Protein AF-A0A7K3MAS3-F1 (afdb_monomer_lite)

Sequence (246 aa):
MTEEGEHRSTLPPAPPPPPPPHVDETTPARRRWIWPVAAAVAAVAGVGAGYGIGVSTEPDYTGTDEYAAAQAAFDDRESALDERSEEIDKAVSELEEFRDEVEALRDRATELDERETSLDERSAELDDRADDLETEAGELEARASELDDRVAALDEREEDITATEVEIQDNTIPGSGLFLVGEDIAPGQYRGGGGDMCYWARLSGTGGELGDIIANDLPSGPTVVTIAASDVAFETKGCGEWTRLE

Structure (mmCIF, N/CA/C/O backbone):
data_AF-A0A7K3MAS3-F1
#
_entry.id   AF-A0A7K3MAS3-F1
#
loop_
_atom_site.group_PDB
_atom_site.id
_atom_site.type_symbol
_atom_site.label_atom_id
_atom_site.label_alt_id
_atom_site.label_comp_id
_atom_site.label_asym_id
_atom_site.label_entity_id
_atom_site.label_seq_id
_atom_site.pdbx_PDB_ins_code
_atom_site.Cartn_x
_atom_site.Cartn_y
_atom_site.Cartn_z
_atom_site.occupancy
_atom_site.B_iso_or_equiv
_atom_site.auth_seq_id
_atom_site.auth_comp_id
_atom_site.auth_asym_id
_atom_site.auth_atom_id
_atom_site.pdbx_PDB_model_num
ATOM 1 N N . MET A 1 1 ? -33.848 27.900 -19.376 1.00 39.31 1 MET A N 1
ATOM 2 C CA . MET A 1 1 ? -33.870 26.423 -19.347 1.00 39.31 1 MET A CA 1
ATOM 3 C C . MET A 1 1 ? -32.419 26.014 -19.226 1.00 39.31 1 MET A C 1
ATOM 5 O O . MET A 1 1 ? -31.671 26.402 -20.104 1.00 39.31 1 MET A O 1
ATOM 9 N N . THR A 1 2 ? -31.907 25.385 -18.184 1.00 44.72 2 THR A N 1
ATOM 10 C CA . THR A 1 2 ? -32.450 24.781 -16.960 1.00 44.72 2 THR A CA 1
ATOM 11 C C . THR A 1 2 ? -31.188 24.499 -16.140 1.00 44.72 2 THR A C 1
ATOM 13 O O . THR A 1 2 ? -30.234 23.964 -16.697 1.00 44.72 2 THR A O 1
ATOM 16 N N . GLU A 1 3 ? -31.152 24.933 -14.882 1.00 45.19 3 GLU A N 1
ATOM 17 C CA . GLU A 1 3 ? -30.112 24.564 -13.915 1.00 45.19 3 GLU A CA 1
ATOM 18 C C . GLU A 1 3 ? -30.269 23.073 -13.577 1.00 45.19 3 GLU A C 1
ATOM 20 O O . GLU A 1 3 ? -31.372 22.651 -13.223 1.00 45.19 3 GLU A O 1
ATOM 25 N N . GLU A 1 4 ? -29.205 22.275 -13.699 1.00 49.62 4 GLU A N 1
ATOM 26 C CA . GLU A 1 4 ? -29.159 20.931 -13.114 1.00 49.62 4 GLU A CA 1
ATOM 27 C C . GLU A 1 4 ? -28.605 21.035 -11.694 1.00 49.62 4 GLU A C 1
ATOM 29 O O . GLU A 1 4 ? -27.459 21.422 -11.470 1.00 49.62 4 GLU A O 1
ATOM 34 N N . GLY A 1 5 ? -29.490 20.759 -10.738 1.00 47.88 5 GLY A N 1
ATOM 35 C CA . GLY A 1 5 ? -29.221 20.783 -9.314 1.00 47.88 5 GLY A CA 1
ATOM 36 C C . GLY A 1 5 ? -28.497 19.526 -8.847 1.00 47.88 5 GLY A C 1
ATOM 37 O O . GLY A 1 5 ? -28.892 18.396 -9.131 1.00 47.88 5 GLY A O 1
ATOM 38 N N . GLU A 1 6 ? -27.457 19.765 -8.064 1.00 55.03 6 GLU A N 1
ATOM 39 C CA . GLU A 1 6 ? -26.697 18.801 -7.285 1.00 55.03 6 GLU A CA 1
ATOM 40 C C . GLU A 1 6 ? -27.607 18.164 -6.216 1.00 55.03 6 GLU A C 1
ATOM 42 O O . GLU A 1 6 ? -27.872 18.732 -5.154 1.00 55.03 6 GLU A O 1
ATOM 47 N N . HIS A 1 7 ? -28.145 16.978 -6.507 1.00 55.38 7 HIS A N 1
ATOM 48 C CA . HIS A 1 7 ? -28.953 16.207 -5.564 1.00 55.38 7 HIS A CA 1
ATOM 49 C C . HIS A 1 7 ? -28.054 15.500 -4.536 1.00 55.38 7 HIS A C 1
ATOM 51 O O . HIS A 1 7 ? -27.809 14.297 -4.602 1.00 55.38 7 HIS A O 1
ATOM 57 N N . ARG A 1 8 ? -27.596 16.250 -3.526 1.00 54.22 8 ARG A N 1
ATOM 58 C CA . ARG A 1 8 ? -27.213 15.671 -2.230 1.00 54.22 8 ARG A CA 1
ATOM 59 C C . ARG A 1 8 ? -28.467 15.064 -1.597 1.00 54.22 8 ARG A C 1
ATOM 61 O O . ARG A 1 8 ? -29.314 15.785 -1.075 1.00 54.22 8 ARG A O 1
ATOM 68 N N . SER A 1 9 ? -28.580 13.738 -1.629 1.00 52.78 9 SER A N 1
ATOM 69 C CA . SER A 1 9 ? -29.511 12.998 -0.773 1.00 52.78 9 SER A CA 1
ATOM 70 C C . SER A 1 9 ? -29.069 13.148 0.681 1.00 52.78 9 SER A C 1
ATOM 72 O O . SER A 1 9 ? -28.323 12.334 1.217 1.00 52.78 9 SER A O 1
ATOM 74 N N . THR A 1 10 ? -29.512 14.220 1.332 1.00 61.34 10 THR A N 1
ATOM 75 C CA . THR A 1 10 ? -29.515 14.307 2.789 1.00 61.34 10 THR A CA 1
ATOM 76 C C . THR A 1 10 ? -30.578 13.337 3.292 1.00 61.34 10 THR A C 1
ATOM 78 O O . THR A 1 10 ? -31.774 13.582 3.114 1.00 61.34 10 THR A O 1
ATOM 81 N N . LEU A 1 11 ? -30.152 12.217 3.878 1.00 57.50 11 LEU A N 1
ATOM 82 C CA . LEU A 1 11 ? -31.041 11.348 4.646 1.00 57.50 11 LEU A CA 1
ATOM 83 C C . LEU A 1 11 ? -31.806 12.202 5.674 1.00 57.50 11 LEU A C 1
ATOM 85 O O . LEU A 1 11 ? -31.188 13.044 6.333 1.00 57.50 11 LEU A O 1
ATOM 89 N N . PRO A 1 12 ? -33.134 12.032 5.808 1.00 66.69 12 PRO A N 1
ATOM 90 C CA . PRO A 1 12 ? -33.883 12.745 6.831 1.00 66.69 12 PRO A CA 1
ATOM 91 C C . PRO A 1 12 ? -33.337 12.364 8.215 1.00 66.69 12 PRO A C 1
ATOM 93 O O . PRO A 1 12 ? -32.994 11.196 8.429 1.00 66.69 12 PRO A O 1
ATOM 96 N N . PRO A 1 13 ? -33.242 13.321 9.156 1.00 66.88 13 PRO A N 1
ATOM 97 C CA . PRO A 1 13 ? -32.780 13.023 10.503 1.00 66.88 13 PRO A CA 1
ATOM 98 C C . PRO A 1 13 ? -33.682 11.960 11.132 1.00 66.88 13 PRO A C 1
ATOM 100 O O . PRO A 1 13 ? -34.903 11.978 10.946 1.00 66.88 13 PRO A O 1
ATOM 103 N N . ALA A 1 14 ? -33.061 11.029 11.857 1.00 64.62 14 ALA A N 1
ATOM 104 C CA . ALA A 1 14 ? -33.758 9.955 12.549 1.00 64.62 14 ALA A CA 1
ATOM 105 C C . ALA A 1 14 ? -34.899 10.524 13.417 1.00 64.62 14 ALA A C 1
ATOM 107 O O . ALA A 1 14 ? -34.715 11.569 14.054 1.00 64.62 14 ALA A O 1
ATOM 108 N N . PRO A 1 15 ? -36.079 9.876 13.443 1.00 70.50 15 PRO A N 1
ATOM 109 C CA . PRO A 1 15 ? -37.168 10.323 14.295 1.00 70.50 15 PRO A CA 1
ATOM 110 C C . PRO A 1 15 ? -36.700 10.320 15.756 1.00 70.50 15 PRO A C 1
ATOM 112 O O . PRO A 1 15 ? -35.951 9.421 16.152 1.00 70.50 15 PRO A O 1
ATOM 115 N N . PRO A 1 16 ? -37.116 11.315 16.561 1.00 70.88 16 PRO A N 1
ATOM 116 C CA . PRO A 1 16 ? -36.741 11.356 17.962 1.00 70.88 16 PRO A CA 1
ATOM 117 C C . PRO A 1 16 ? -37.201 10.066 18.652 1.00 70.88 16 PRO A C 1
ATOM 119 O O . PRO A 1 16 ? -38.247 9.516 18.283 1.00 70.88 16 PRO A O 1
ATOM 122 N N . PRO A 1 17 ? -36.429 9.573 19.636 1.00 72.19 17 PRO A N 1
ATOM 123 C CA . PRO A 1 17 ? -36.795 8.373 20.369 1.00 72.19 17 PRO A CA 1
ATOM 124 C C . PRO A 1 17 ? -38.201 8.534 20.962 1.00 72.19 17 PRO A C 1
ATOM 126 O O . PRO A 1 17 ? -38.594 9.656 21.311 1.00 72.19 17 PRO A O 1
ATOM 129 N N . PRO A 1 18 ? -38.979 7.439 21.058 1.00 70.38 18 PRO A N 1
ATOM 130 C CA . PRO A 1 18 ? -40.298 7.495 21.667 1.00 70.38 18 PRO A CA 1
ATOM 131 C C . PRO A 1 18 ? -40.176 8.117 23.064 1.00 70.38 18 PRO A C 1
ATOM 133 O O . PRO A 1 18 ? -39.197 7.836 23.765 1.00 70.38 18 PRO A O 1
ATOM 136 N N . PRO A 1 19 ? -41.131 8.977 23.471 1.00 68.56 19 PRO A N 1
ATOM 137 C CA . PRO A 1 19 ? -41.105 9.534 24.810 1.00 68.56 19 PRO A CA 1
ATOM 138 C C . PRO A 1 19 ? -41.045 8.378 25.814 1.00 68.56 19 PRO A C 1
ATOM 140 O O . PRO A 1 19 ? -41.679 7.340 25.578 1.00 68.56 19 PRO A O 1
ATOM 143 N N . PRO A 1 20 ? -40.273 8.526 26.905 1.00 68.44 20 PRO A N 1
ATOM 144 C CA . PRO A 1 20 ? -40.223 7.508 27.939 1.00 68.44 20 PRO A CA 1
ATOM 145 C C . PRO A 1 20 ? -41.657 7.181 28.373 1.00 68.44 20 PRO A C 1
ATOM 147 O O . PRO A 1 20 ? -42.509 8.081 28.359 1.00 68.44 20 PRO A O 1
ATOM 150 N N . PRO A 1 21 ? -41.954 5.915 28.721 1.00 65.81 21 PRO A N 1
ATOM 151 C CA . PRO A 1 21 ? -43.271 5.563 29.229 1.00 65.81 21 PRO A CA 1
ATOM 152 C C . PRO A 1 21 ? -43.635 6.555 30.331 1.00 65.81 21 PRO A C 1
ATOM 154 O O . PRO A 1 21 ? -42.785 6.884 31.160 1.00 65.81 21 PRO A O 1
ATOM 157 N N . HIS A 1 22 ? -44.870 7.066 30.302 1.00 57.25 22 HIS A N 1
ATOM 158 C CA . HIS A 1 22 ? -45.391 7.874 31.394 1.00 57.25 22 HIS A CA 1
ATOM 159 C C . HIS A 1 22 ? -45.325 7.016 32.653 1.00 57.25 22 HIS A C 1
ATOM 161 O O . HIS A 1 22 ? -46.193 6.184 32.912 1.00 57.25 22 HIS A O 1
ATOM 167 N N . VAL A 1 23 ? -44.249 7.197 33.411 1.00 51.78 23 VAL A N 1
ATOM 168 C CA . VAL A 1 23 ? -44.234 6.872 34.817 1.00 51.78 23 VAL A CA 1
ATOM 169 C C . VAL A 1 23 ? -45.214 7.880 35.381 1.00 51.78 23 VAL A C 1
ATOM 171 O O . VAL A 1 23 ? -44.904 9.068 35.480 1.00 51.78 23 VAL A O 1
ATOM 174 N N . ASP A 1 24 ? -46.443 7.438 35.636 1.00 43.09 24 ASP A N 1
ATOM 175 C CA . ASP A 1 24 ? -47.288 8.141 36.581 1.00 43.09 24 ASP A CA 1
ATOM 176 C C . ASP A 1 24 ? -46.488 8.148 37.882 1.00 43.09 24 ASP A C 1
ATOM 178 O O . ASP A 1 24 ? -46.497 7.193 38.660 1.00 43.09 24 ASP A O 1
ATOM 182 N N . GLU A 1 25 ? -45.734 9.225 38.099 1.00 44.66 25 GLU A N 1
ATOM 183 C CA . GLU A 1 25 ? -45.259 9.607 39.412 1.00 44.66 25 GLU A CA 1
ATOM 184 C C . GLU A 1 25 ? -46.502 9.984 40.220 1.00 44.66 25 GLU A C 1
ATOM 186 O O . GLU A 1 25 ? -46.749 11.142 40.564 1.00 44.66 25 GLU A O 1
ATOM 191 N N . THR A 1 26 ? -47.303 8.981 40.584 1.00 41.53 26 THR A N 1
ATOM 192 C CA . THR A 1 26 ? -48.038 9.050 41.831 1.00 41.53 26 THR A CA 1
ATOM 193 C C . THR A 1 26 ? -46.960 9.134 42.891 1.00 41.53 26 THR A C 1
ATOM 195 O O . THR A 1 26 ? -46.452 8.122 43.362 1.00 41.53 26 THR A O 1
ATOM 198 N N . THR A 1 27 ? -46.550 10.363 43.203 1.00 47.84 27 THR A N 1
ATOM 199 C CA . THR A 1 27 ? -45.751 10.672 44.377 1.00 47.84 27 THR A CA 1
ATOM 200 C C . THR A 1 27 ? -46.455 9.961 45.527 1.00 47.84 27 THR A C 1
ATOM 202 O O . THR A 1 27 ? -47.573 10.368 45.867 1.00 47.84 27 THR A O 1
ATOM 205 N N . PRO A 1 28 ? -45.894 8.890 46.124 1.00 43.28 28 PRO A N 1
ATOM 206 C CA . PRO A 1 28 ? -46.477 8.395 47.346 1.00 43.28 28 PRO A CA 1
ATOM 207 C C . PRO A 1 28 ? -46.275 9.542 48.324 1.00 43.28 28 PRO A C 1
ATOM 209 O O . PRO A 1 28 ? -45.142 9.924 48.634 1.00 43.28 28 PRO A O 1
ATOM 212 N N . ALA A 1 29 ? -47.377 10.182 48.718 1.00 49.00 29 ALA A N 1
ATOM 213 C CA . ALA A 1 29 ? -47.355 11.208 49.739 1.00 49.00 29 ALA A CA 1
ATOM 214 C C . ALA A 1 29 ? -46.506 10.649 50.879 1.00 49.00 29 ALA A C 1
ATOM 216 O O . ALA A 1 29 ? -46.846 9.596 51.422 1.00 49.00 29 ALA A O 1
ATOM 217 N N . ARG A 1 30 ? -45.367 11.295 51.171 1.00 50.25 30 ARG A N 1
ATOM 218 C CA . ARG A 1 30 ? -44.457 10.893 52.245 1.00 50.25 30 ARG A CA 1
ATOM 219 C C . ARG A 1 30 ? -45.250 10.940 53.546 1.00 50.25 30 ARG A C 1
ATOM 221 O O . ARG A 1 30 ? -45.283 11.960 54.232 1.00 50.25 30 ARG A O 1
ATOM 228 N N . ARG A 1 31 ? -45.931 9.845 53.883 1.00 46.38 31 ARG A N 1
ATOM 229 C CA . ARG A 1 31 ? -46.516 9.635 55.196 1.00 46.38 31 ARG A CA 1
ATOM 230 C C . ARG A 1 31 ? -45.327 9.438 56.105 1.00 46.38 31 ARG A C 1
ATOM 232 O O . ARG A 1 31 ? -44.719 8.378 56.155 1.00 46.38 31 ARG A O 1
ATOM 239 N N . ARG A 1 32 ? -44.950 10.537 56.749 1.00 48.22 32 ARG A N 1
ATOM 240 C CA . ARG A 1 32 ? -43.979 10.588 57.829 1.00 48.22 32 ARG A CA 1
ATOM 241 C C . ARG A 1 32 ? -44.450 9.601 58.889 1.00 48.22 32 ARG A C 1
ATOM 243 O O . ARG A 1 32 ? -45.349 9.902 59.669 1.00 48.22 32 ARG A O 1
ATOM 250 N N . TRP A 1 33 ? -43.897 8.395 58.829 1.00 41.81 33 TRP A N 1
ATOM 251 C CA . TRP A 1 33 ? -44.194 7.321 59.757 1.00 41.81 33 TRP A CA 1
ATOM 252 C C . TRP A 1 33 ? -43.442 7.632 61.046 1.00 41.81 33 TRP A C 1
ATOM 254 O O . TRP A 1 33 ? -42.284 7.278 61.246 1.00 41.81 33 TRP A O 1
ATOM 264 N N . ILE A 1 34 ? -44.081 8.460 61.865 1.00 40.66 34 ILE A N 1
ATOM 265 C CA . ILE A 1 34 ? -43.652 8.743 63.224 1.00 40.66 34 ILE A CA 1
ATOM 266 C C . ILE A 1 34 ? -44.019 7.496 64.025 1.00 40.66 34 ILE A C 1
ATOM 268 O O . ILE A 1 34 ? -45.202 7.213 64.202 1.00 40.66 34 ILE A O 1
ATOM 272 N N . TRP A 1 35 ? -43.019 6.752 64.493 1.00 38.72 35 TRP A N 1
ATOM 273 C CA . TRP A 1 35 ? -43.209 5.780 65.567 1.00 38.72 35 TRP A CA 1
ATOM 274 C C . TRP A 1 35 ? -43.825 6.496 66.779 1.00 38.72 35 TRP A C 1
ATOM 276 O O . TRP A 1 35 ? -43.208 7.444 67.277 1.00 38.72 35 TRP A O 1
ATOM 286 N N . PRO A 1 36 ? -44.991 6.087 67.308 1.00 45.28 36 PRO A N 1
ATOM 287 C CA . PRO A 1 36 ? -45.380 6.524 68.632 1.00 45.28 36 PRO A CA 1
ATOM 288 C C . PRO A 1 36 ? -44.623 5.654 69.639 1.00 45.28 36 PRO A C 1
ATOM 290 O O . PRO A 1 36 ? -44.963 4.496 69.869 1.00 45.28 36 PRO A O 1
ATOM 293 N N . VAL A 1 37 ? -43.592 6.221 70.266 1.00 43.75 37 VAL A N 1
ATOM 294 C CA . VAL A 1 37 ? -43.108 5.721 71.557 1.00 43.75 37 VAL A CA 1
ATOM 295 C C . VAL A 1 37 ? -44.206 6.035 72.572 1.00 43.75 37 VAL A C 1
ATOM 297 O O . VAL A 1 37 ? -44.267 7.130 73.130 1.00 43.75 37 VAL A O 1
ATOM 300 N N . ALA A 1 38 ? -45.138 5.102 72.753 1.00 36.91 38 ALA A N 1
ATOM 301 C CA . ALA A 1 38 ? -46.139 5.186 73.803 1.00 36.91 38 ALA A CA 1
ATOM 302 C C . ALA A 1 38 ? -45.477 4.813 75.134 1.00 36.91 38 ALA A C 1
ATOM 304 O O . ALA A 1 38 ? -45.333 3.642 75.481 1.00 36.91 38 ALA A O 1
ATOM 305 N N . ALA A 1 39 ? -45.055 5.836 75.874 1.00 44.62 39 ALA A N 1
ATOM 306 C CA . ALA A 1 39 ? -44.754 5.726 77.290 1.00 44.62 39 ALA A CA 1
ATOM 307 C C . ALA A 1 39 ? -46.049 5.383 78.048 1.00 44.62 39 ALA A C 1
ATOM 309 O O . ALA A 1 39 ? -46.909 6.242 78.236 1.00 44.62 39 ALA A O 1
ATOM 310 N N . ALA A 1 40 ? -46.194 4.131 78.483 1.00 36.72 40 ALA A N 1
ATOM 311 C CA . ALA A 1 40 ? -47.207 3.758 79.463 1.00 36.72 40 ALA A CA 1
ATOM 312 C C . ALA A 1 40 ? -46.663 4.058 80.866 1.00 36.72 40 ALA A C 1
ATOM 314 O O . ALA A 1 40 ? -45.854 3.321 81.428 1.00 36.72 40 ALA A O 1
ATOM 315 N N . VAL A 1 41 ? -47.088 5.206 81.392 1.00 35.84 41 VAL A N 1
ATOM 316 C CA . VAL A 1 41 ? -46.916 5.623 82.783 1.00 35.84 41 VAL A CA 1
ATOM 317 C C . VAL A 1 41 ? -47.788 4.751 83.690 1.00 35.84 41 VAL A C 1
ATOM 319 O O . VAL A 1 41 ? -48.979 4.590 83.450 1.00 35.84 41 VAL A O 1
ATOM 322 N N . ALA A 1 42 ? -47.141 4.225 84.729 1.00 41.34 42 ALA A N 1
ATOM 323 C CA . ALA A 1 42 ? -47.640 3.791 86.032 1.00 41.34 42 ALA A CA 1
ATOM 324 C C . ALA A 1 42 ? -49.165 3.723 86.263 1.00 41.34 42 ALA A C 1
ATOM 326 O O . ALA A 1 42 ? -49.837 4.745 86.389 1.00 41.34 42 ALA A O 1
ATOM 327 N N . ALA A 1 43 ? -49.643 2.514 86.568 1.00 35.88 43 ALA A N 1
ATOM 328 C CA . ALA A 1 43 ? -50.735 2.306 87.513 1.00 35.88 43 ALA A CA 1
ATOM 329 C C . ALA A 1 43 ? -50.164 1.667 88.790 1.00 35.88 43 ALA A C 1
ATOM 331 O O . ALA A 1 43 ? -50.162 0.453 88.966 1.00 35.88 43 ALA A O 1
ATOM 332 N N . VAL A 1 44 ? -49.646 2.512 89.686 1.00 44.75 44 VAL A N 1
ATOM 333 C CA . VAL A 1 44 ? -49.569 2.187 91.114 1.00 44.75 44 VAL A CA 1
ATOM 334 C C . VAL A 1 44 ? -50.878 2.663 91.727 1.00 44.75 44 VAL A C 1
ATOM 336 O O . VAL A 1 44 ? -51.091 3.860 91.894 1.00 44.75 44 VAL A O 1
ATOM 339 N N . ALA A 1 45 ? -51.744 1.718 92.073 1.00 36.50 45 ALA A N 1
ATOM 340 C CA . ALA A 1 45 ? -52.847 1.927 93.004 1.00 36.50 45 ALA A CA 1
ATOM 341 C C . ALA A 1 45 ? -52.931 0.736 93.971 1.00 36.50 45 ALA A C 1
ATOM 343 O O . ALA A 1 45 ? -53.966 0.102 94.127 1.00 36.50 45 ALA A O 1
ATOM 344 N N . GLY A 1 46 ? -51.814 0.430 94.636 1.00 41.22 46 GLY A N 1
ATOM 345 C CA . GLY A 1 46 ? -51.832 -0.314 95.893 1.00 41.22 46 GLY A CA 1
ATOM 346 C C . GLY A 1 46 ? -52.102 0.663 97.034 1.00 41.22 46 GLY A C 1
ATOM 347 O O . GLY A 1 46 ? -51.174 1.265 97.571 1.00 41.22 46 GLY A O 1
ATOM 348 N N . VAL A 1 47 ? -53.375 0.871 97.370 1.00 43.41 47 VAL A N 1
ATOM 349 C CA . VAL A 1 47 ? -53.801 1.657 98.536 1.00 43.41 47 VAL A CA 1
ATOM 350 C C . VAL A 1 47 ? -53.424 0.892 99.808 1.00 43.41 47 VAL A C 1
ATOM 352 O O . VAL A 1 47 ? -54.140 0.003 100.254 1.00 43.41 47 VAL A O 1
ATOM 355 N N . GLY A 1 48 ? -52.289 1.246 100.407 1.00 40.16 48 GLY A N 1
ATOM 356 C CA . GLY A 1 48 ? -51.928 0.862 101.770 1.00 40.16 48 GLY A CA 1
ATOM 357 C C . GLY A 1 48 ? -52.510 1.849 102.782 1.00 40.16 48 GLY A C 1
ATOM 358 O O . GLY A 1 48 ? -51.812 2.757 103.225 1.00 40.16 48 GLY A O 1
ATOM 359 N N . ALA A 1 49 ? -53.782 1.686 103.150 1.00 43.06 49 ALA A N 1
ATOM 360 C CA . ALA A 1 49 ? -54.376 2.350 104.311 1.00 43.06 49 ALA A CA 1
ATOM 361 C C . ALA A 1 49 ? -54.404 1.365 105.490 1.00 43.06 49 ALA A C 1
ATOM 363 O O . ALA A 1 49 ? -55.250 0.478 105.561 1.00 43.06 49 ALA A O 1
ATOM 364 N N . GLY A 1 50 ? -53.447 1.509 106.408 1.00 40.53 50 GLY A N 1
ATOM 365 C CA . GLY A 1 50 ? -53.401 0.752 107.654 1.00 40.53 50 GLY A CA 1
ATOM 366 C C . GLY A 1 50 ? -54.364 1.309 108.705 1.00 40.53 50 GLY A C 1
ATOM 367 O O . GLY A 1 50 ? -54.175 2.426 109.182 1.00 40.53 50 GLY A O 1
ATOM 368 N N . TYR A 1 51 ? -55.347 0.500 109.107 1.00 40.56 51 TYR A N 1
ATOM 369 C CA . TYR A 1 51 ? -55.913 0.477 110.459 1.00 40.56 51 TYR A CA 1
ATOM 370 C C . TYR A 1 51 ? -56.655 -0.852 110.676 1.00 40.56 51 TYR A C 1
ATOM 372 O O . TYR A 1 51 ? -57.596 -1.152 109.948 1.00 40.56 51 TYR A O 1
ATOM 380 N N . GLY A 1 52 ? -56.263 -1.625 111.694 1.00 34.72 52 GLY A N 1
ATOM 381 C CA . GLY A 1 52 ? -57.058 -2.744 112.214 1.00 34.72 52 GLY A CA 1
ATOM 382 C C . GLY A 1 52 ? -56.303 -4.067 112.337 1.00 34.72 52 GLY A C 1
ATOM 383 O O . GLY A 1 52 ? -55.917 -4.676 111.349 1.00 34.72 52 GLY A O 1
ATOM 384 N N . ILE A 1 53 ? -56.136 -4.535 113.574 1.00 48.75 53 ILE A N 1
ATOM 385 C CA . ILE A 1 53 ? -55.761 -5.917 113.891 1.00 48.75 53 ILE A CA 1
ATOM 386 C C . ILE A 1 53 ? -56.895 -6.823 113.393 1.00 48.75 53 ILE A C 1
ATOM 388 O O . ILE A 1 53 ? -57.986 -6.817 113.956 1.00 48.75 53 ILE A O 1
ATOM 392 N N . GLY A 1 54 ? -56.645 -7.583 112.335 1.00 38.22 54 GLY A N 1
ATOM 393 C CA . GLY A 1 54 ? -57.574 -8.554 111.770 1.00 38.22 54 GLY A CA 1
ATOM 394 C C . GLY A 1 54 ? -56.848 -9.293 110.661 1.00 38.22 54 GLY A C 1
ATOM 395 O O . GLY A 1 54 ? -56.181 -8.657 109.859 1.00 38.22 54 GLY A O 1
ATOM 396 N N . VAL A 1 55 ? -56.883 -10.622 110.691 1.00 47.66 55 VAL A N 1
ATOM 397 C CA . VAL A 1 55 ? -56.151 -11.524 109.790 1.00 47.66 55 VAL A CA 1
ATOM 398 C C . VAL A 1 55 ? -56.235 -11.025 108.341 1.00 47.66 55 VAL A C 1
ATOM 400 O O . VAL A 1 55 ? -57.286 -11.133 107.718 1.00 47.66 55 VAL A O 1
ATOM 403 N N . SER A 1 56 ? -55.146 -10.456 107.816 1.00 40.34 56 SER A N 1
ATOM 404 C CA . SER A 1 56 ? -55.063 -10.018 106.423 1.00 40.34 56 SER A CA 1
ATOM 405 C C . SER A 1 56 ? -54.895 -11.242 105.532 1.00 40.34 56 SER A C 1
ATOM 407 O O . SER A 1 56 ? -53.796 -11.577 105.107 1.00 40.34 56 SER A O 1
ATOM 409 N N . THR A 1 57 ? -55.990 -11.947 105.282 1.00 51.03 57 THR A N 1
ATOM 410 C CA . THR A 1 57 ? -56.133 -12.691 104.036 1.00 51.03 57 THR A CA 1
ATOM 411 C C . THR A 1 57 ? -56.089 -11.656 102.920 1.00 51.03 57 THR A C 1
ATOM 413 O O . THR A 1 57 ? -57.007 -10.840 102.817 1.00 51.03 57 THR A O 1
ATOM 416 N N . GLU A 1 58 ? -55.007 -11.623 102.142 1.00 57.78 58 GLU A N 1
ATOM 417 C CA . GLU A 1 58 ? -55.012 -10.932 100.852 1.00 57.78 58 GLU A CA 1
ATOM 418 C C . GLU A 1 58 ? -56.284 -11.360 100.103 1.00 57.78 58 GLU A C 1
ATOM 420 O O . GLU A 1 58 ? -56.552 -12.564 100.031 1.00 57.78 58 GLU A O 1
ATOM 425 N N . PRO A 1 59 ? -57.133 -10.422 99.637 1.00 58.88 59 PRO A N 1
ATOM 426 C CA . PRO A 1 59 ? -58.277 -10.795 98.825 1.00 58.88 59 PRO A CA 1
ATOM 427 C C . PRO A 1 59 ? -57.749 -11.558 97.618 1.00 58.88 59 PRO A C 1
ATOM 429 O O . PRO A 1 59 ? -56.842 -11.089 96.933 1.00 58.88 59 PRO A O 1
ATOM 432 N N . ASP A 1 60 ? -58.282 -12.750 97.385 1.00 63.84 60 ASP A N 1
ATOM 433 C CA . ASP A 1 60 ? -57.936 -13.522 96.206 1.00 63.84 60 ASP A CA 1
ATOM 434 C C . ASP A 1 60 ? -58.587 -12.861 94.984 1.00 63.84 60 ASP A C 1
ATOM 436 O O . ASP A 1 60 ? -59.737 -13.125 94.631 1.00 63.84 60 ASP A O 1
ATOM 440 N N . TYR A 1 61 ? -57.862 -11.922 94.378 1.00 64.19 61 TYR A N 1
ATOM 441 C CA . TYR A 1 61 ? -58.314 -11.188 93.199 1.00 64.19 61 TYR A CA 1
ATOM 442 C C . TYR A 1 61 ? -58.408 -12.082 91.956 1.00 64.19 61 TYR A C 1
ATOM 444 O O . TYR A 1 61 ? -59.069 -11.694 90.991 1.00 64.19 61 TYR A O 1
ATOM 452 N N . THR A 1 62 ? -57.815 -13.283 91.988 1.00 73.62 62 THR A N 1
ATOM 453 C CA . THR A 1 62 ? -57.808 -14.219 90.854 1.00 73.62 62 THR A CA 1
ATOM 454 C C . THR A 1 62 ? -59.180 -14.841 90.576 1.00 73.62 62 THR A C 1
ATOM 456 O O . THR A 1 62 ? -59.423 -15.335 89.479 1.00 73.62 62 THR A O 1
ATOM 459 N N . GLY A 1 63 ? -60.110 -14.759 91.535 1.00 74.62 63 GLY A N 1
ATOM 460 C CA . GLY A 1 63 ? -61.482 -15.257 91.403 1.00 74.62 63 GLY A CA 1
ATOM 461 C C . GLY A 1 63 ? -62.506 -14.243 90.878 1.00 74.62 63 GLY A C 1
ATOM 462 O O . GLY A 1 63 ? -63.700 -14.536 90.905 1.00 74.62 63 GLY A O 1
ATOM 463 N N . THR A 1 64 ? -62.084 -13.043 90.465 1.00 83.31 64 THR A N 1
ATOM 464 C CA . THR A 1 64 ? -62.998 -11.994 89.974 1.00 83.31 64 THR A CA 1
ATOM 465 C C . THR A 1 64 ? -63.217 -12.080 88.459 1.00 83.31 64 THR A C 1
ATOM 467 O O . THR A 1 64 ? -62.291 -12.393 87.712 1.00 83.31 64 THR A O 1
ATOM 470 N N . ASP A 1 65 ? -64.421 -11.726 87.987 1.00 84.50 65 ASP A N 1
ATOM 471 C CA . ASP A 1 65 ? -64.724 -11.621 86.545 1.00 84.50 65 ASP A CA 1
ATOM 472 C C . ASP A 1 65 ? -63.788 -10.624 85.831 1.00 84.50 65 ASP A C 1
ATOM 474 O O . ASP A 1 65 ? -63.452 -10.793 84.660 1.00 84.50 65 ASP A O 1
ATOM 478 N N . GLU A 1 66 ? -63.328 -9.597 86.553 1.00 84.44 66 GLU A N 1
ATOM 479 C CA . GLU A 1 66 ? -62.380 -8.591 86.066 1.00 84.44 66 GLU A CA 1
ATOM 480 C C . GLU A 1 66 ? -60.979 -9.181 85.826 1.00 84.44 66 GLU A C 1
ATOM 482 O O . GLU A 1 66 ? -60.368 -8.903 84.794 1.00 84.44 66 GLU A O 1
ATOM 487 N N . TYR A 1 67 ? -60.492 -10.052 86.719 1.00 83.25 67 TYR A N 1
ATOM 488 C CA . TYR A 1 67 ? -59.225 -10.769 86.532 1.00 83.25 67 TYR A CA 1
ATOM 489 C C . TYR A 1 67 ? -59.298 -11.767 85.371 1.00 83.25 67 TYR A C 1
ATOM 491 O O . TYR A 1 67 ? -58.387 -11.813 84.546 1.00 83.25 67 TYR A O 1
ATOM 499 N N . ALA A 1 68 ? -60.403 -12.510 85.249 1.00 86.38 68 ALA A N 1
ATOM 500 C CA . ALA A 1 68 ? -60.613 -13.433 84.134 1.00 86.38 68 ALA A CA 1
ATOM 501 C C . ALA A 1 68 ? -60.649 -12.705 82.776 1.00 86.38 68 ALA A C 1
ATOM 503 O O . ALA A 1 68 ? -60.047 -13.166 81.807 1.00 86.38 68 ALA A O 1
ATOM 504 N N . ALA A 1 69 ? -61.299 -11.537 82.706 1.00 87.69 69 ALA A N 1
ATOM 505 C CA . ALA A 1 69 ? -61.306 -10.699 81.507 1.00 87.69 69 ALA A CA 1
ATOM 506 C C . ALA A 1 69 ? -59.915 -10.127 81.180 1.00 87.69 69 ALA A C 1
ATOM 508 O O . ALA A 1 69 ? -59.530 -10.072 80.012 1.00 87.69 69 ALA A O 1
ATOM 509 N N . ALA A 1 70 ? -59.145 -9.729 82.198 1.00 87.12 70 ALA A N 1
ATOM 510 C CA . ALA A 1 70 ? -57.773 -9.262 82.019 1.00 87.12 70 ALA A CA 1
ATOM 511 C C . ALA A 1 70 ? -56.840 -10.377 81.516 1.00 87.12 70 ALA A C 1
ATOM 513 O O . ALA A 1 70 ? -55.987 -10.112 80.671 1.00 87.12 70 ALA A O 1
ATOM 514 N N . GLN A 1 71 ? -57.022 -11.612 81.989 1.00 88.56 71 GLN A N 1
ATOM 515 C CA . GLN A 1 71 ? -56.255 -12.768 81.528 1.00 88.56 71 GLN A CA 1
ATOM 516 C C . GLN A 1 71 ? -56.605 -13.135 80.082 1.00 88.56 71 GLN A C 1
ATOM 518 O O . GLN A 1 71 ? -55.708 -13.254 79.259 1.00 88.56 71 GLN A O 1
ATOM 523 N N . ALA A 1 72 ? -57.892 -13.160 79.727 1.00 90.94 72 ALA A N 1
ATOM 524 C CA . ALA A 1 72 ? -58.312 -13.380 78.343 1.00 90.94 72 ALA A CA 1
ATOM 525 C C . ALA A 1 72 ? -57.764 -12.309 77.376 1.00 90.94 72 ALA A C 1
ATOM 527 O O . ALA A 1 72 ? -57.352 -12.626 76.265 1.00 90.94 72 ALA A O 1
ATOM 528 N N . ALA A 1 73 ? -57.720 -11.040 77.797 1.00 91.88 73 ALA A N 1
ATOM 529 C CA . ALA A 1 73 ? -57.123 -9.964 77.003 1.00 91.88 73 ALA A CA 1
ATOM 530 C C . ALA A 1 73 ? -55.591 -10.075 76.893 1.00 91.88 73 ALA A C 1
ATOM 532 O O . ALA A 1 73 ? -55.007 -9.596 75.919 1.00 91.88 73 ALA A O 1
ATOM 533 N N . PHE A 1 74 ? -54.932 -10.665 77.893 1.00 93.44 74 PHE A N 1
ATOM 534 C CA . PHE A 1 74 ? -53.506 -10.972 77.836 1.00 93.44 74 PHE A CA 1
ATOM 535 C C . PHE A 1 74 ? -53.233 -12.104 76.839 1.00 93.44 74 PHE A C 1
ATOM 537 O O . PHE A 1 74 ? -52.388 -11.926 75.968 1.00 93.44 74 PHE A O 1
ATOM 544 N N . ASP A 1 75 ? -54.006 -13.189 76.898 1.00 93.50 75 ASP A N 1
ATOM 545 C CA . ASP A 1 75 ? -53.881 -14.342 75.997 1.00 93.50 75 ASP A CA 1
ATOM 546 C C . ASP A 1 75 ? -54.154 -13.956 74.525 1.00 93.50 75 ASP A C 1
ATOM 548 O O . ASP A 1 75 ? -53.449 -14.384 73.609 1.00 93.50 75 ASP A O 1
ATOM 552 N N . ASP A 1 76 ? -55.140 -13.085 74.282 1.00 95.44 76 ASP A N 1
ATOM 553 C CA . ASP A 1 76 ? -55.435 -12.532 72.948 1.00 95.44 76 ASP A CA 1
ATOM 554 C C . ASP A 1 76 ? -54.267 -11.678 72.423 1.00 95.44 76 ASP A C 1
ATOM 556 O O . ASP A 1 76 ? -53.875 -11.748 71.256 1.00 95.44 76 ASP A O 1
ATOM 560 N N . ARG A 1 77 ? -53.640 -10.903 73.316 1.00 96.06 77 ARG A N 1
ATOM 561 C CA . ARG A 1 77 ? -52.472 -10.085 72.983 1.00 96.06 77 ARG A CA 1
ATOM 562 C C . ARG A 1 77 ? -51.219 -10.923 72.737 1.00 96.06 77 ARG A C 1
ATOM 564 O O . ARG A 1 77 ? -50.405 -10.517 71.911 1.00 96.06 77 ARG A O 1
ATOM 571 N N . GLU A 1 78 ? -51.052 -12.034 73.447 1.00 96.12 78 GLU A N 1
ATOM 572 C CA . GLU A 1 78 ? -49.984 -13.012 73.214 1.00 96.12 78 GLU A CA 1
ATOM 573 C C . GLU A 1 78 ? -50.165 -13.677 71.845 1.00 96.12 78 GLU A C 1
ATOM 575 O O . GLU A 1 78 ? -49.252 -13.638 71.027 1.00 96.12 78 GLU A O 1
ATOM 580 N N . SER A 1 79 ? -51.386 -14.107 71.519 1.00 95.31 79 SER A N 1
ATOM 581 C CA . SER A 1 79 ? -51.718 -14.674 70.203 1.00 95.31 79 SER A CA 1
ATOM 582 C C . SER A 1 79 ? -51.429 -13.694 69.053 1.00 95.31 79 SER A C 1
ATOM 584 O O . SER A 1 79 ? -50.834 -14.061 68.042 1.00 95.31 79 SER A O 1
ATOM 586 N N . ALA A 1 80 ? -51.784 -12.415 69.219 1.00 95.44 80 ALA A N 1
ATOM 587 C CA . ALA A 1 80 ? -51.481 -11.374 68.233 1.00 95.44 80 ALA A CA 1
ATOM 588 C C . ALA A 1 80 ? -49.980 -11.023 68.156 1.00 95.44 80 ALA A C 1
ATOM 590 O O . ALA A 1 80 ? -49.503 -10.509 67.142 1.00 95.44 80 ALA A O 1
ATOM 591 N N . LEU A 1 81 ? -49.224 -11.223 69.241 1.00 96.69 81 LEU A N 1
ATOM 592 C CA . LEU A 1 81 ? -47.769 -11.068 69.237 1.00 96.69 81 LEU A CA 1
ATOM 593 C C . LEU A 1 81 ? -47.102 -12.198 68.455 1.00 96.69 81 LEU A C 1
ATOM 595 O O . LEU A 1 81 ? -46.199 -11.898 67.675 1.00 96.69 81 LEU A O 1
ATOM 599 N N . ASP A 1 82 ? -47.582 -13.428 68.621 1.00 96.62 82 ASP A N 1
ATOM 600 C CA . ASP A 1 82 ? -47.098 -14.603 67.897 1.00 96.62 82 ASP A CA 1
ATOM 601 C C . ASP A 1 82 ? -47.361 -14.476 66.393 1.00 96.62 82 ASP A C 1
ATOM 603 O O . ASP A 1 82 ? -46.429 -14.599 65.602 1.00 96.62 82 ASP A O 1
ATOM 607 N N . GLU A 1 83 ? -48.577 -14.093 65.988 1.00 96.69 83 GLU A N 1
ATOM 608 C CA . GLU A 1 83 ? -48.915 -13.878 64.570 1.00 96.69 83 GLU A CA 1
ATOM 609 C C . GLU A 1 83 ? -48.022 -12.802 63.925 1.00 96.69 83 GLU A C 1
ATOM 611 O O . GLU A 1 83 ? -47.489 -12.982 62.830 1.00 96.69 83 GLU A O 1
ATOM 616 N N . ARG A 1 84 ? -47.761 -11.696 64.636 1.00 97.56 84 ARG A N 1
ATOM 617 C CA . ARG A 1 84 ? -46.809 -10.680 64.154 1.00 97.56 84 ARG A CA 1
ATOM 618 C C . ARG A 1 84 ? -45.366 -11.174 64.136 1.00 97.56 84 ARG A C 1
ATOM 620 O O . ARG A 1 84 ? -44.589 -10.670 63.330 1.00 97.56 84 ARG A O 1
ATOM 627 N N . SER A 1 85 ? -44.978 -12.085 65.029 1.00 97.00 85 SER A N 1
ATOM 628 C CA . SER A 1 85 ? -43.645 -12.694 64.997 1.00 97.00 85 SER A CA 1
ATOM 629 C C . SER A 1 85 ? -43.480 -13.532 63.731 1.00 97.00 85 SER A C 1
ATOM 631 O O . SER A 1 85 ? -42.475 -13.387 63.044 1.00 97.00 85 SER A O 1
ATOM 633 N N . GLU A 1 86 ? -44.497 -14.316 63.365 1.00 97.38 86 GLU A N 1
ATOM 634 C CA . GLU A 1 86 ? -44.504 -15.102 62.126 1.00 97.38 86 GLU A CA 1
ATOM 635 C C . GLU A 1 86 ? -44.453 -14.210 60.873 1.00 97.38 86 GLU A C 1
ATOM 637 O O . GLU A 1 86 ? -43.707 -14.494 59.931 1.00 97.38 86 GLU A O 1
ATOM 642 N N . GLU A 1 87 ? -45.194 -13.095 60.856 1.00 97.56 87 GLU A N 1
ATOM 643 C CA . GLU A 1 87 ? -45.107 -12.109 59.770 1.00 97.56 87 GLU A CA 1
ATOM 644 C C . GLU A 1 87 ? -43.711 -11.483 59.664 1.00 97.56 87 GLU A C 1
ATOM 646 O O . GLU A 1 87 ? -43.204 -11.290 58.556 1.00 97.56 87 GLU A O 1
ATOM 651 N N . ILE A 1 88 ? -43.079 -11.172 60.802 1.00 98.06 88 ILE A N 1
ATOM 652 C CA . ILE A 1 88 ? -41.710 -10.646 60.838 1.00 98.06 88 ILE A CA 1
ATOM 653 C C . ILE A 1 88 ? -40.732 -11.685 60.288 1.00 98.06 88 ILE A C 1
ATOM 655 O O . ILE A 1 88 ? -39.907 -11.329 59.452 1.00 98.06 88 ILE A O 1
ATOM 659 N N . ASP A 1 89 ? -40.839 -12.950 60.688 1.00 97.81 89 ASP A N 1
ATOM 660 C CA . ASP A 1 89 ? -39.952 -14.019 60.212 1.00 97.81 89 ASP A CA 1
ATOM 661 C C . ASP A 1 89 ? -40.074 -14.225 58.695 1.00 97.81 89 ASP A C 1
ATOM 663 O O . ASP A 1 89 ? -39.075 -14.387 57.980 1.00 97.81 89 ASP A O 1
ATOM 667 N N . LYS A 1 90 ? -41.299 -14.133 58.168 1.00 98.00 90 LYS A N 1
ATOM 668 C CA . LYS A 1 90 ? -41.541 -14.151 56.725 1.00 98.00 90 LYS A CA 1
ATOM 669 C C . LYS A 1 90 ? -40.926 -12.936 56.028 1.00 98.00 90 LYS A C 1
ATOM 671 O O . LYS A 1 90 ? -40.233 -13.100 55.027 1.00 98.00 90 LYS A O 1
ATOM 676 N N . ALA A 1 91 ? -41.145 -11.732 56.556 1.00 97.56 91 ALA A N 1
ATOM 677 C CA . ALA A 1 91 ? -40.590 -10.506 55.986 1.00 97.56 91 ALA A CA 1
ATOM 678 C C . ALA A 1 91 ? -39.053 -10.499 56.014 1.00 97.56 91 ALA A C 1
ATOM 680 O O . ALA A 1 91 ? -38.418 -9.997 55.089 1.00 97.56 91 ALA A O 1
ATOM 681 N N . VAL A 1 92 ? -38.446 -11.079 57.054 1.00 98.12 92 VAL A N 1
ATOM 682 C CA . VAL A 1 92 ? -36.995 -11.277 57.137 1.00 98.12 92 VAL A CA 1
ATOM 683 C C . VAL A 1 92 ? -36.525 -12.219 56.029 1.00 98.12 92 VAL A C 1
ATOM 685 O O . VAL A 1 92 ? -35.565 -11.885 55.343 1.00 98.12 92 VAL A O 1
ATOM 688 N N . SER A 1 93 ? -37.232 -13.325 55.789 1.00 98.12 93 SER A N 1
ATOM 689 C CA . SER A 1 93 ? -36.888 -14.277 54.719 1.00 98.12 93 SER A CA 1
ATOM 690 C C . SER A 1 93 ? -36.962 -13.641 53.322 1.00 98.12 93 SER A C 1
ATOM 692 O O . SER A 1 93 ? -36.055 -13.809 52.512 1.00 98.12 93 SER A O 1
ATOM 694 N N . GLU A 1 94 ? -38.009 -12.856 53.048 1.00 98.19 94 GLU A N 1
ATOM 695 C CA . GLU A 1 94 ? -38.152 -12.119 51.781 1.00 98.19 94 GLU A CA 1
ATOM 696 C C . GLU A 1 94 ? -37.049 -11.059 51.600 1.00 98.19 94 GLU A C 1
ATOM 698 O O . GLU A 1 94 ? -36.549 -10.848 50.495 1.00 98.19 94 GLU A O 1
ATOM 703 N N . LEU A 1 95 ? -36.635 -10.392 52.684 1.00 98.31 95 LEU A N 1
ATOM 704 C CA . LEU A 1 95 ? -35.552 -9.409 52.639 1.00 98.31 95 LEU A CA 1
ATOM 705 C C . LEU A 1 95 ? -34.190 -10.061 52.366 1.00 98.31 95 LEU A C 1
ATOM 707 O O . LEU A 1 95 ? -33.347 -9.455 51.703 1.00 98.31 95 LEU A O 1
ATOM 711 N N . GLU A 1 96 ? -33.966 -11.272 52.877 1.00 98.12 96 GLU A N 1
ATOM 712 C CA . GLU A 1 96 ? -32.765 -12.052 52.577 1.00 98.12 96 GLU A CA 1
ATOM 713 C C . GLU A 1 96 ? -32.716 -12.454 51.100 1.00 98.12 96 GLU A C 1
ATOM 715 O O . GLU A 1 96 ? -31.691 -12.235 50.461 1.00 98.12 96 GLU A O 1
ATOM 720 N N . GLU A 1 97 ? -33.828 -12.916 50.525 1.00 98.31 97 GLU A N 1
ATOM 721 C CA . GLU A 1 97 ? -33.912 -13.222 49.090 1.00 98.31 97 GLU A CA 1
ATOM 722 C C . GLU A 1 97 ? -33.663 -11.977 48.225 1.00 98.31 97 GLU A C 1
ATOM 724 O O . GLU A 1 97 ? -32.865 -12.009 47.286 1.00 98.31 97 GLU A O 1
ATOM 729 N N . PHE A 1 98 ? -34.275 -10.843 48.578 1.00 98.19 98 PHE A N 1
ATOM 730 C CA . PHE A 1 98 ? -34.03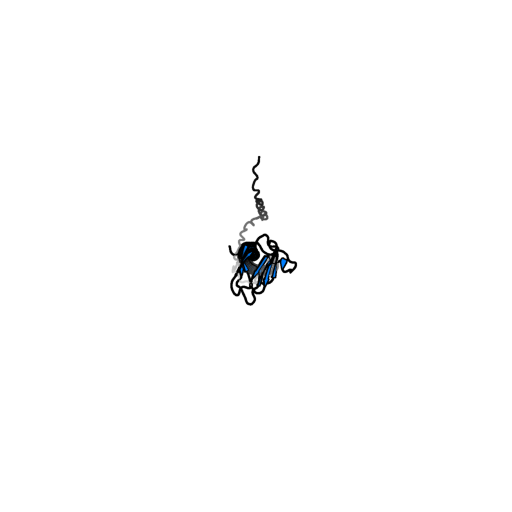9 -9.583 47.873 1.00 98.19 98 PHE A CA 1
ATOM 731 C C . PHE A 1 98 ? -32.576 -9.133 47.969 1.00 98.19 98 PHE A C 1
ATOM 733 O O . PHE A 1 98 ? -32.010 -8.634 46.997 1.00 98.19 98 PHE A O 1
ATOM 740 N N . ARG A 1 99 ? -31.932 -9.298 49.132 1.00 98.31 99 ARG A N 1
ATOM 741 C CA . ARG A 1 99 ? -30.507 -8.979 49.299 1.00 98.31 99 ARG A CA 1
ATOM 742 C C . ARG A 1 99 ? -29.652 -9.797 48.333 1.00 98.31 99 ARG A C 1
ATOM 744 O O . ARG A 1 99 ? -28.772 -9.215 47.697 1.00 98.31 99 ARG A O 1
ATOM 751 N N . ASP A 1 100 ? -29.931 -11.090 48.220 1.00 98.56 100 ASP A N 1
ATOM 752 C CA . ASP A 1 100 ? -29.182 -12.004 47.362 1.00 98.56 100 ASP A CA 1
ATOM 753 C C . ASP A 1 100 ? -29.406 -11.670 45.868 1.00 98.56 100 ASP A C 1
ATOM 755 O O . ASP A 1 100 ? -28.460 -11.677 45.078 1.00 98.56 100 ASP A O 1
ATOM 759 N N . GLU A 1 101 ? -30.620 -11.260 45.473 1.00 98.62 101 GLU A N 1
ATOM 760 C CA . GLU A 1 101 ? -30.892 -10.760 44.114 1.00 98.62 101 GLU A CA 1
ATOM 761 C C . GLU A 1 101 ? -30.117 -9.470 43.804 1.00 98.62 101 GLU A C 1
ATOM 763 O O . GLU A 1 101 ? -29.545 -9.319 42.720 1.00 98.62 101 GLU A O 1
ATOM 768 N N . VAL A 1 102 ? -30.052 -8.534 44.755 1.00 98.62 102 VAL A N 1
ATOM 769 C CA . VAL A 1 102 ? -29.285 -7.294 44.576 1.00 98.62 102 VAL A CA 1
ATOM 770 C C . VAL A 1 102 ? -27.782 -7.584 44.491 1.00 98.62 102 VAL A C 1
ATOM 772 O O . VAL A 1 102 ? -27.081 -6.900 43.747 1.00 98.62 102 VAL A O 1
ATOM 775 N N . GLU A 1 103 ? -27.268 -8.578 45.215 1.00 98.50 103 GLU A N 1
ATOM 776 C CA . GLU A 1 103 ? -25.878 -9.028 45.072 1.00 98.50 103 GLU A CA 1
ATOM 777 C C . GLU A 1 103 ? -25.620 -9.595 43.669 1.00 98.50 103 GLU A C 1
ATOM 779 O O . GLU A 1 103 ? -24.729 -9.107 42.976 1.00 98.50 103 GLU A O 1
ATOM 784 N N . ALA A 1 104 ? -26.494 -10.471 43.167 1.00 98.44 104 ALA A N 1
ATOM 785 C CA . ALA A 1 104 ? -26.394 -10.993 41.802 1.00 98.44 104 ALA A CA 1
ATOM 786 C C . ALA A 1 104 ? -26.476 -9.896 40.717 1.00 98.44 104 ALA A C 1
ATOM 788 O O . ALA A 1 104 ? -25.831 -9.989 39.670 1.00 98.44 104 ALA A O 1
ATOM 789 N N . LEU A 1 105 ? -27.270 -8.842 40.937 1.00 98.38 105 LEU A N 1
ATOM 790 C CA . LEU A 1 105 ? -27.325 -7.690 40.031 1.00 98.38 105 LEU A CA 1
ATOM 791 C C . LEU A 1 105 ? -26.038 -6.862 40.054 1.00 98.38 105 LEU A C 1
ATOM 793 O O . LEU A 1 105 ? -25.640 -6.349 39.008 1.00 98.38 105 LEU A O 1
ATOM 797 N N . ARG A 1 106 ? -25.381 -6.734 41.213 1.00 98.31 106 ARG A N 1
ATOM 798 C CA . ARG A 1 106 ? -24.074 -6.068 41.305 1.00 98.31 106 ARG A CA 1
ATOM 799 C C . ARG A 1 106 ? -23.006 -6.851 40.550 1.00 98.31 106 ARG A C 1
ATOM 801 O O . ARG A 1 106 ? -22.252 -6.235 39.807 1.00 98.31 106 ARG A O 1
ATOM 808 N N . ASP A 1 107 ? -23.010 -8.175 40.655 1.00 98.69 107 ASP A N 1
ATOM 809 C CA . ASP A 1 107 ? -22.073 -9.024 39.911 1.00 98.69 107 ASP A CA 1
ATOM 810 C C . ASP A 1 107 ? -22.271 -8.884 38.394 1.00 98.69 107 ASP A C 1
ATOM 812 O O . ASP A 1 107 ? -21.314 -8.690 37.642 1.00 98.69 107 ASP A O 1
ATOM 816 N N . ARG A 1 108 ? -23.527 -8.873 37.927 1.00 98.50 108 ARG A N 1
ATOM 817 C CA . ARG A 1 108 ? -23.829 -8.609 36.509 1.00 98.50 108 ARG A CA 1
ATOM 818 C C . ARG A 1 108 ? -23.376 -7.227 36.057 1.00 98.50 108 ARG A C 1
ATOM 820 O O . ARG A 1 108 ? -22.950 -7.094 34.917 1.00 98.50 108 ARG A O 1
ATOM 827 N N . ALA A 1 109 ? -23.489 -6.208 36.909 1.00 98.50 109 ALA A N 1
ATOM 828 C CA . ALA A 1 109 ? -22.989 -4.876 36.582 1.00 98.50 109 ALA A CA 1
ATOM 829 C C . ALA A 1 109 ? -21.466 -4.902 36.385 1.00 98.50 109 ALA A C 1
ATOM 831 O O . ALA A 1 109 ? -20.988 -4.387 35.383 1.00 98.50 109 ALA A O 1
ATOM 832 N N . THR A 1 110 ? -20.726 -5.599 37.256 1.00 98.50 110 THR A N 1
ATOM 833 C CA . THR A 1 110 ? -19.269 -5.742 37.097 1.00 98.50 110 THR A CA 1
ATOM 834 C C . THR A 1 110 ? -18.876 -6.505 35.830 1.00 98.50 110 THR A C 1
ATOM 836 O O . THR A 1 110 ? -17.962 -6.084 35.130 1.00 98.50 110 THR A O 1
ATOM 839 N N . GLU A 1 111 ? -19.598 -7.571 35.470 1.00 98.62 111 GLU A N 1
ATOM 840 C CA . GLU A 1 111 ? -19.367 -8.302 34.213 1.00 98.62 111 GLU A CA 1
ATOM 841 C C . GLU A 1 111 ? -19.628 -7.412 32.984 1.00 98.62 111 GLU A C 1
ATOM 843 O O . GLU A 1 111 ? -18.937 -7.502 31.967 1.00 98.62 111 GLU A O 1
ATOM 848 N N . LEU A 1 112 ? -20.635 -6.539 33.068 1.00 98.69 112 LEU A N 1
ATOM 849 C CA . LEU A 1 112 ? -20.988 -5.628 31.985 1.00 98.69 112 LEU A CA 1
ATOM 850 C C . LEU A 1 112 ? -19.926 -4.537 31.799 1.00 98.69 112 LEU A C 1
ATOM 852 O O . LEU A 1 112 ? -19.577 -4.258 30.654 1.00 98.69 112 LEU A O 1
ATOM 856 N N . ASP A 1 113 ? -19.364 -4.013 32.891 1.00 98.62 113 ASP A N 1
ATOM 857 C CA . ASP A 1 113 ? -18.255 -3.047 32.869 1.00 98.62 113 ASP A CA 1
ATOM 858 C C . ASP A 1 113 ? -16.980 -3.659 32.245 1.00 98.62 113 ASP A C 1
ATOM 860 O O . ASP A 1 113 ? -16.287 -3.029 31.438 1.00 98.62 113 ASP A O 1
ATOM 864 N N . GLU A 1 114 ? -16.673 -4.922 32.558 1.00 98.56 114 GLU A N 1
ATOM 865 C CA . GLU A 1 114 ? -15.557 -5.651 31.935 1.00 98.56 114 GLU A CA 1
ATOM 866 C C . GLU A 1 114 ? -15.787 -5.856 30.432 1.00 98.56 114 GLU A C 1
ATOM 868 O O . GLU A 1 114 ? -14.878 -5.698 29.610 1.00 98.56 114 GLU A O 1
ATOM 873 N N . ARG A 1 115 ? -17.023 -6.187 30.052 1.00 98.69 115 ARG A N 1
ATOM 874 C CA . ARG A 1 115 ? -17.402 -6.369 28.652 1.00 98.69 115 ARG A CA 1
ATOM 875 C C . ARG A 1 115 ? -17.376 -5.053 27.874 1.00 98.69 115 ARG A C 1
ATOM 877 O O . ARG A 1 115 ? -16.998 -5.078 26.705 1.00 98.69 115 ARG A O 1
ATOM 884 N N . GLU A 1 116 ? -17.763 -3.939 28.490 1.00 98.81 116 GLU A N 1
ATOM 885 C CA . GLU A 1 116 ? -17.636 -2.594 27.917 1.00 98.81 116 GLU A CA 1
ATOM 886 C C . GLU A 1 116 ? -16.165 -2.264 27.657 1.00 98.81 116 GLU A C 1
ATOM 888 O O . GLU A 1 116 ? -15.806 -1.955 26.525 1.00 98.81 116 GLU A O 1
ATOM 893 N N . THR A 1 117 ? -15.295 -2.503 28.641 1.00 98.62 117 THR A N 1
ATOM 894 C CA . THR A 1 117 ? -13.843 -2.315 28.485 1.00 98.62 117 THR A CA 1
ATOM 895 C C . THR A 1 117 ? -13.283 -3.137 27.315 1.00 98.62 117 THR A C 1
ATOM 897 O O . THR A 1 117 ? -12.547 -2.620 26.479 1.00 98.62 117 THR A O 1
ATOM 900 N N . SER A 1 118 ? -13.676 -4.410 27.191 1.00 98.38 118 SER A N 1
ATOM 901 C CA . SER A 1 118 ? -13.244 -5.259 26.070 1.00 98.38 118 SER A CA 1
ATOM 902 C C . SER A 1 118 ? -13.776 -4.785 24.710 1.00 98.38 118 SER A C 1
ATOM 904 O O . SER A 1 118 ? -13.120 -4.983 23.684 1.00 98.38 118 SER A O 1
ATOM 906 N N . LEU A 1 119 ? -14.972 -4.191 24.668 1.00 98.75 119 LEU A N 1
ATOM 907 C CA . LEU A 1 119 ? -15.527 -3.620 23.440 1.00 98.75 119 LEU A CA 1
ATOM 908 C C . LEU A 1 119 ? -14.791 -2.344 23.031 1.00 98.75 119 LEU A C 1
ATOM 910 O O . LEU A 1 119 ? -14.523 -2.187 21.841 1.00 98.75 119 LEU A O 1
ATOM 914 N N . ASP A 1 120 ? -14.418 -1.498 23.989 1.00 98.62 120 ASP A N 1
ATOM 915 C CA . ASP A 1 120 ? -13.631 -0.291 23.733 1.00 98.62 120 ASP A CA 1
ATOM 916 C C . ASP A 1 120 ? -12.244 -0.637 23.177 1.00 98.62 120 ASP A C 1
ATOM 918 O O . ASP A 1 120 ? -11.820 -0.070 22.170 1.00 98.62 120 ASP A O 1
ATOM 922 N N . GLU A 1 121 ? -11.573 -1.640 23.752 1.00 98.69 121 GLU A N 1
ATOM 923 C CA . GLU A 1 121 ? -10.291 -2.146 23.241 1.00 98.69 121 GLU A CA 1
ATOM 924 C C . 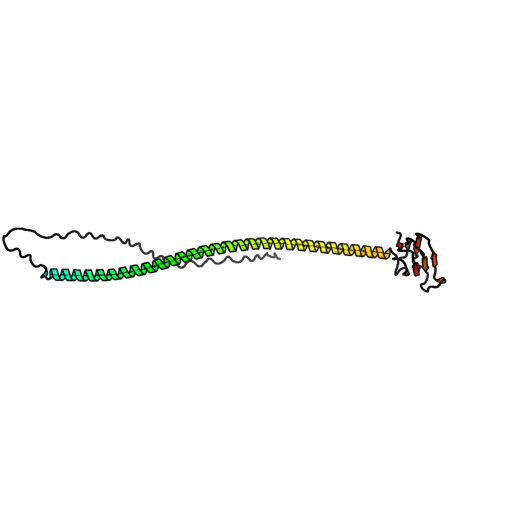GLU A 1 121 ? -10.413 -2.669 21.803 1.00 98.69 121 GLU A C 1
ATOM 926 O O . GLU A 1 121 ? -9.601 -2.337 20.939 1.00 98.69 121 GLU A O 1
ATOM 931 N N . ARG A 1 122 ? -11.460 -3.452 21.516 1.00 98.75 122 ARG A N 1
ATOM 932 C CA . ARG A 1 122 ? -11.723 -3.953 20.158 1.00 98.75 122 ARG A CA 1
ATOM 933 C C . ARG A 1 122 ? -12.084 -2.844 19.176 1.00 98.75 122 ARG A C 1
ATOM 935 O O . ARG A 1 122 ? -11.813 -2.999 17.989 1.00 98.75 122 ARG A O 1
ATOM 942 N N . SER A 1 123 ? -12.744 -1.780 19.633 1.00 98.69 123 SER A N 1
ATOM 943 C CA . SER A 1 123 ? -13.050 -0.624 18.789 1.00 98.69 123 SER A CA 1
ATOM 944 C C . SER A 1 123 ? -11.764 0.092 18.397 1.00 98.69 123 SER A C 1
ATOM 946 O O . SER A 1 123 ? -11.562 0.334 17.214 1.00 98.69 123 SER A O 1
ATOM 948 N N . ALA A 1 124 ? -10.866 0.332 19.356 1.00 98.69 124 ALA A N 1
ATOM 949 C CA . ALA A 1 124 ? -9.569 0.946 19.087 1.00 98.69 124 ALA A CA 1
ATOM 950 C C . ALA A 1 124 ? -8.720 0.105 18.114 1.00 98.69 124 ALA A C 1
ATOM 952 O O . ALA A 1 124 ? -8.167 0.644 17.164 1.00 98.69 124 ALA A O 1
ATOM 953 N N . GLU A 1 125 ? -8.685 -1.224 18.279 1.00 98.81 125 GLU A N 1
ATOM 954 C CA . GLU A 1 125 ? -7.980 -2.118 17.343 1.00 98.81 125 GLU A CA 1
ATOM 955 C C . GLU A 1 125 ? -8.559 -2.053 15.916 1.00 98.81 125 GLU A C 1
ATOM 957 O O . GLU A 1 125 ? -7.828 -2.149 14.929 1.00 98.81 125 GLU A O 1
ATOM 962 N N . LEU A 1 126 ? -9.884 -1.915 15.783 1.00 98.81 126 LEU A N 1
ATOM 963 C CA . LEU A 1 126 ? -10.530 -1.777 14.477 1.00 98.81 126 LEU A CA 1
ATOM 964 C C . LEU A 1 126 ? -10.238 -0.426 13.823 1.00 98.81 126 LEU A C 1
ATOM 966 O O . LEU A 1 126 ? -10.094 -0.397 12.601 1.00 98.81 126 LEU A O 1
ATOM 970 N N . ASP A 1 127 ? -10.146 0.641 14.614 1.00 98.75 127 ASP A N 1
ATOM 971 C CA . ASP A 1 127 ? -9.766 1.969 14.132 1.00 98.75 127 ASP A CA 1
ATOM 972 C C . ASP A 1 127 ? -8.310 1.959 13.635 1.00 98.75 127 ASP A C 1
ATOM 974 O O . ASP A 1 127 ? -8.059 2.333 12.491 1.00 98.75 127 ASP A O 1
ATOM 978 N N . ASP A 1 128 ? -7.377 1.388 14.407 1.00 98.75 128 ASP A N 1
ATOM 979 C CA . ASP A 1 128 ? -5.974 1.227 13.989 1.00 98.75 128 ASP A CA 1
ATOM 980 C C . ASP A 1 128 ? -5.863 0.418 12.682 1.00 98.75 128 ASP A C 1
ATOM 982 O O . ASP A 1 128 ? -5.152 0.785 11.745 1.00 98.75 128 ASP A O 1
ATOM 986 N N . ARG A 1 129 ? -6.623 -0.680 12.571 1.00 98.75 129 ARG A N 1
ATOM 987 C CA . ARG A 1 129 ? -6.651 -1.497 11.351 1.00 98.75 129 ARG A CA 1
ATOM 988 C C . ARG A 1 129 ? -7.249 -0.750 10.155 1.00 98.75 129 ARG A C 1
ATOM 990 O O . ARG A 1 129 ? -6.900 -1.067 9.016 1.00 98.75 129 ARG A O 1
ATOM 997 N N . ALA A 1 130 ? -8.184 0.171 10.380 1.00 98.75 130 ALA A N 1
ATOM 998 C CA . ALA A 1 130 ? -8.744 0.992 9.314 1.00 98.75 130 ALA A CA 1
ATOM 999 C C . ALA A 1 130 ? -7.692 1.973 8.772 1.00 98.75 130 ALA A C 1
ATOM 1001 O O . ALA A 1 130 ? -7.528 2.051 7.554 1.00 98.75 130 ALA A O 1
ATOM 1002 N N . ASP A 1 131 ? -6.931 2.618 9.658 1.00 98.75 131 ASP A N 1
ATOM 1003 C CA . ASP A 1 131 ? -5.842 3.535 9.296 1.00 98.75 131 ASP A CA 1
ATOM 1004 C C . ASP A 1 131 ? -4.703 2.814 8.544 1.00 98.75 131 ASP A C 1
ATOM 1006 O O . ASP A 1 131 ? -4.186 3.308 7.532 1.00 98.75 131 ASP A O 1
ATOM 1010 N N . ASP A 1 132 ? -4.343 1.601 8.981 1.00 98.75 132 ASP A N 1
ATOM 1011 C CA . ASP A 1 132 ? -3.355 0.756 8.297 1.00 98.75 132 ASP A CA 1
ATOM 1012 C C . ASP A 1 132 ? -3.806 0.393 6.871 1.00 98.75 132 ASP A C 1
ATOM 1014 O O . ASP A 1 132 ? -3.022 0.472 5.920 1.00 98.75 132 ASP A O 1
ATOM 1018 N N . LEU A 1 133 ? -5.080 0.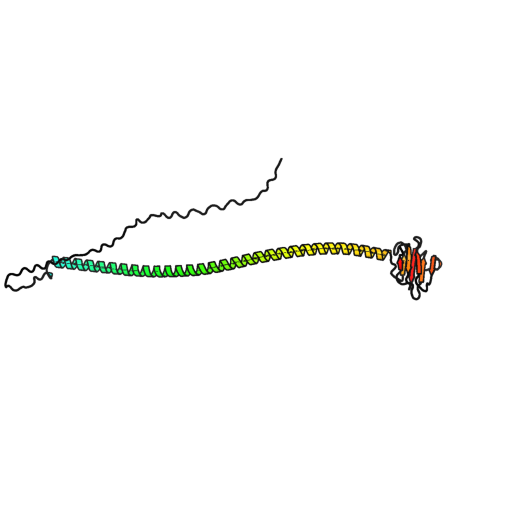020 6.696 1.00 98.75 133 LEU A N 1
ATOM 1019 C CA . LEU A 1 133 ? -5.639 -0.316 5.382 1.00 98.75 133 LEU A CA 1
ATOM 1020 C C . LEU A 1 133 ? -5.721 0.899 4.453 1.00 98.75 133 LEU A C 1
ATOM 1022 O O . LEU A 1 133 ? -5.515 0.752 3.247 1.00 98.75 133 LEU A O 1
ATOM 1026 N N . GLU A 1 134 ? -6.014 2.087 4.984 1.00 98.75 134 GLU A N 1
ATOM 1027 C CA . GLU A 1 134 ? -5.981 3.330 4.208 1.00 98.75 134 GLU A CA 1
ATOM 1028 C C . GLU A 1 134 ? -4.555 3.640 3.727 1.00 98.75 134 GLU A C 1
ATOM 1030 O O . GLU A 1 134 ? -4.349 3.993 2.563 1.00 98.75 134 GLU A O 1
ATOM 1035 N N . THR A 1 135 ? -3.558 3.408 4.583 1.00 98.81 135 THR A N 1
ATOM 1036 C CA . THR A 1 135 ? -2.143 3.553 4.221 1.00 98.81 135 THR A CA 1
ATOM 1037 C C . THR A 1 135 ? -1.738 2.566 3.123 1.00 98.81 135 THR A C 1
ATOM 1039 O O . THR A 1 135 ? -1.170 2.975 2.108 1.00 98.81 135 THR A O 1
ATOM 1042 N N . GLU A 1 136 ? -2.070 1.279 3.270 1.00 98.81 136 GLU A N 1
ATOM 1043 C CA . GLU A 1 136 ? -1.761 0.250 2.266 1.00 98.81 136 GLU A CA 1
ATOM 1044 C C . GLU A 1 136 ? -2.442 0.543 0.918 1.00 98.81 136 GLU A C 1
ATOM 1046 O O . GLU A 1 136 ? -1.836 0.362 -0.143 1.00 98.81 136 GLU A O 1
ATOM 1051 N N . ALA A 1 137 ? -3.678 1.052 0.939 1.00 98.75 137 ALA A N 1
ATOM 1052 C CA . ALA A 1 137 ? -4.381 1.467 -0.272 1.00 98.75 137 ALA A CA 1
ATOM 1053 C C . ALA A 1 137 ? -3.634 2.592 -1.010 1.00 98.75 137 ALA A C 1
ATOM 1055 O O . ALA A 1 137 ? -3.452 2.504 -2.227 1.00 98.75 137 ALA A O 1
ATOM 1056 N N . GLY A 1 138 ? -3.137 3.598 -0.282 1.00 98.62 138 GLY A N 1
ATOM 1057 C CA . GLY A 1 138 ? -2.327 4.674 -0.859 1.00 98.62 138 GLY A CA 1
ATOM 1058 C C . GLY A 1 138 ? -1.001 4.180 -1.453 1.00 98.62 138 GLY A C 1
ATOM 1059 O O . GLY A 1 138 ? -0.599 4.611 -2.535 1.00 98.62 138 GLY A O 1
ATOM 1060 N N . GLU A 1 139 ? -0.329 3.231 -0.796 1.00 98.75 139 GLU A N 1
ATOM 1061 C CA . GLU A 1 139 ? 0.898 2.620 -1.326 1.00 98.75 139 GLU A CA 1
ATOM 1062 C C . GLU A 1 139 ? 0.651 1.818 -2.612 1.00 98.75 139 GLU A C 1
ATOM 1064 O O . GLU A 1 139 ? 1.471 1.844 -3.536 1.00 98.75 139 GLU A O 1
ATOM 1069 N N . LEU A 1 140 ? -0.469 1.093 -2.687 1.00 98.81 140 LEU A N 1
ATOM 1070 C CA . LEU A 1 140 ? -0.844 0.331 -3.877 1.00 98.81 140 LEU A CA 1
ATOM 1071 C C . LEU A 1 140 ? -1.184 1.241 -5.057 1.00 98.81 140 LEU A C 1
ATOM 1073 O O . LEU A 1 140 ? -0.779 0.937 -6.179 1.00 98.81 140 LEU A O 1
ATOM 1077 N N . GLU A 1 141 ? -1.867 2.360 -4.816 1.00 98.75 141 GLU A N 1
ATOM 1078 C CA . GLU A 1 141 ? -2.140 3.361 -5.850 1.00 98.75 141 GLU A CA 1
ATOM 1079 C C . GLU A 1 141 ? -0.841 3.980 -6.387 1.00 98.75 141 GLU A C 1
ATOM 1081 O O . GLU A 1 141 ? -0.648 4.069 -7.601 1.00 98.75 141 GLU A O 1
ATOM 1086 N N . ALA A 1 142 ? 0.107 4.306 -5.503 1.00 98.69 142 ALA A N 1
ATOM 1087 C CA . ALA A 1 142 ? 1.419 4.802 -5.912 1.00 98.69 142 ALA A CA 1
ATOM 1088 C C . ALA A 1 142 ? 2.189 3.775 -6.764 1.00 98.69 142 ALA A C 1
ATOM 1090 O O . ALA A 1 142 ? 2.762 4.133 -7.795 1.00 98.69 142 ALA A O 1
ATOM 1091 N N . ARG A 1 143 ? 2.169 2.488 -6.383 1.00 98.75 143 ARG A N 1
ATOM 1092 C CA . ARG A 1 143 ? 2.780 1.414 -7.188 1.00 98.75 143 ARG A CA 1
ATOM 1093 C C . ARG A 1 143 ? 2.097 1.227 -8.537 1.00 98.75 143 ARG A C 1
ATOM 1095 O O . ARG A 1 143 ? 2.784 0.911 -9.503 1.00 98.75 143 ARG A O 1
ATOM 1102 N N . ALA A 1 144 ? 0.776 1.385 -8.608 1.00 98.69 144 ALA A N 1
ATOM 1103 C CA . ALA A 1 144 ? 0.049 1.303 -9.870 1.00 98.69 144 ALA A CA 1
ATOM 1104 C C . ALA A 1 144 ? 0.504 2.412 -10.829 1.00 98.69 144 ALA A C 1
ATOM 1106 O O . ALA A 1 144 ? 0.890 2.106 -11.953 1.00 98.69 144 ALA A O 1
ATOM 1107 N N . SER A 1 145 ? 0.592 3.658 -10.348 1.00 98.69 145 SER A N 1
ATOM 1108 C CA . SER A 1 145 ? 1.119 4.777 -11.140 1.00 98.69 145 SER A CA 1
ATOM 1109 C C . SER A 1 145 ? 2.568 4.550 -11.584 1.00 98.69 145 SER A C 1
ATOM 1111 O O . SER A 1 145 ? 2.903 4.827 -12.730 1.00 98.69 145 SER A O 1
ATOM 1113 N N . GLU A 1 146 ? 3.431 4.018 -10.709 1.00 98.81 146 GLU A N 1
ATOM 1114 C CA . GLU A 1 146 ? 4.815 3.688 -11.082 1.00 98.81 146 GLU A CA 1
ATOM 1115 C C . GLU A 1 146 ? 4.864 2.615 -12.182 1.00 98.81 146 GLU A C 1
ATOM 1117 O O . GLU A 1 146 ? 5.698 2.679 -13.086 1.00 98.81 146 GLU A O 1
ATOM 1122 N N . LEU A 1 147 ? 3.986 1.609 -12.118 1.00 98.81 147 LEU A N 1
ATOM 1123 C CA . LEU A 1 147 ? 3.891 0.587 -13.158 1.00 98.81 147 LEU A CA 1
ATOM 1124 C C . LEU A 1 147 ? 3.417 1.177 -14.488 1.00 98.81 147 LEU A C 1
ATOM 1126 O O . LEU A 1 147 ? 3.992 0.823 -15.514 1.00 98.81 147 LEU A O 1
ATOM 1130 N N . ASP A 1 148 ? 2.432 2.072 -14.469 1.00 98.75 148 ASP A N 1
ATOM 1131 C CA . ASP A 1 148 ? 1.939 2.748 -15.672 1.00 98.75 148 ASP A CA 1
ATOM 1132 C C . ASP A 1 148 ? 3.051 3.578 -16.337 1.00 98.75 148 ASP A C 1
ATOM 1134 O O . ASP A 1 148 ? 3.287 3.445 -17.540 1.00 98.75 148 ASP A O 1
ATOM 1138 N N . ASP A 1 149 ? 3.820 4.338 -15.550 1.00 98.75 149 ASP A N 1
ATOM 1139 C CA . ASP A 1 149 ? 4.981 5.092 -16.043 1.00 98.75 149 ASP A CA 1
ATOM 1140 C C . ASP A 1 149 ? 6.049 4.164 -16.643 1.00 98.75 149 ASP A C 1
ATOM 1142 O O . ASP A 1 149 ? 6.660 4.462 -17.673 1.00 98.75 149 ASP A O 1
ATOM 1146 N N . ARG A 1 150 ? 6.282 3.003 -16.018 1.00 98.75 150 ARG A N 1
ATOM 1147 C CA . ARG A 1 150 ? 7.233 2.005 -16.526 1.00 98.75 150 ARG A CA 1
ATOM 1148 C C . ARG A 1 150 ? 6.766 1.344 -17.813 1.00 98.75 150 ARG A C 1
ATOM 1150 O O . ARG A 1 150 ? 7.622 1.007 -18.626 1.00 98.75 150 ARG A O 1
ATOM 1157 N N . VAL A 1 151 ? 5.465 1.120 -17.982 1.00 98.81 151 VAL A N 1
ATOM 1158 C CA . VAL A 1 151 ? 4.904 0.592 -19.232 1.00 98.81 151 VAL A CA 1
ATOM 1159 C C . VAL A 1 151 ? 5.107 1.613 -20.346 1.00 98.81 151 VAL A C 1
ATOM 1161 O O . VAL A 1 151 ? 5.700 1.262 -21.358 1.00 98.81 151 VAL A O 1
ATOM 1164 N N . ALA A 1 152 ? 4.768 2.885 -20.119 1.00 98.56 152 ALA A N 1
ATOM 1165 C CA . ALA A 1 152 ? 4.989 3.943 -21.106 1.00 98.56 152 ALA A CA 1
ATOM 1166 C C . ALA A 1 152 ? 6.473 4.080 -21.500 1.00 98.56 152 ALA A C 1
ATOM 1168 O O . ALA A 1 152 ? 6.807 4.154 -22.680 1.00 98.56 152 ALA A O 1
ATOM 1169 N N . ALA A 1 153 ? 7.384 4.035 -20.523 1.00 98.56 153 ALA A N 1
ATOM 1170 C CA . ALA A 1 153 ? 8.821 4.090 -20.791 1.00 98.56 153 ALA A CA 1
ATOM 1171 C C . ALA A 1 153 ? 9.349 2.856 -21.551 1.00 98.56 153 ALA A C 1
ATOM 1173 O O . ALA A 1 153 ? 10.355 2.945 -22.259 1.00 98.56 153 ALA A O 1
ATOM 1174 N N . LEU A 1 154 ? 8.723 1.687 -21.375 1.00 98.75 154 LEU A N 1
ATOM 1175 C CA . LEU A 1 154 ? 9.062 0.495 -22.151 1.00 98.75 154 LEU 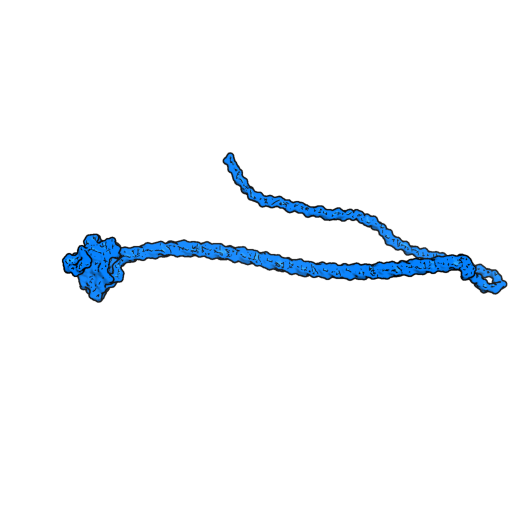A CA 1
ATOM 1176 C C . LEU A 1 154 ? 8.548 0.605 -23.583 1.00 98.75 154 LEU A C 1
ATOM 1178 O O . LEU A 1 154 ? 9.315 0.283 -24.483 1.00 98.75 154 LEU A O 1
ATOM 1182 N N . ASP A 1 155 ? 7.333 1.110 -23.786 1.00 98.50 155 ASP A N 1
ATOM 1183 C CA . ASP A 1 155 ? 6.766 1.326 -25.119 1.00 98.50 155 ASP A CA 1
ATOM 1184 C C . ASP A 1 155 ? 7.658 2.273 -25.943 1.00 98.50 155 ASP A C 1
ATOM 1186 O O . ASP A 1 155 ? 8.055 1.937 -27.057 1.00 98.50 155 ASP A O 1
ATOM 1190 N N . GLU A 1 156 ? 8.090 3.400 -25.363 1.00 98.44 156 GLU A N 1
ATOM 1191 C CA . GLU A 1 156 ? 9.031 4.330 -26.013 1.00 98.44 156 GLU A CA 1
ATOM 1192 C C . GLU A 1 156 ? 10.359 3.647 -26.375 1.00 98.44 156 GLU A C 1
ATOM 1194 O O . GLU A 1 156 ? 10.888 3.802 -27.476 1.00 98.44 156 GLU A O 1
ATOM 1199 N N . ARG A 1 157 ? 10.900 2.831 -25.462 1.00 98.62 157 ARG A N 1
ATOM 1200 C CA . ARG A 1 157 ? 12.137 2.089 -25.716 1.00 98.62 157 ARG A CA 1
ATOM 1201 C C . ARG A 1 157 ? 11.959 1.034 -26.810 1.00 98.62 157 ARG A C 1
ATOM 1203 O O . ARG A 1 157 ? 12.909 0.776 -27.547 1.00 98.62 157 ARG A O 1
ATOM 1210 N N . GLU A 1 158 ? 10.804 0.381 -26.885 1.00 98.62 158 GLU A N 1
ATOM 1211 C CA . GLU A 1 158 ? 10.500 -0.595 -27.933 1.00 98.62 158 GLU A CA 1
ATOM 1212 C C . GLU A 1 158 ? 10.400 0.079 -29.305 1.00 98.62 158 GLU A C 1
ATOM 1214 O O . GLU A 1 158 ? 10.942 -0.450 -30.280 1.00 98.62 158 GLU A O 1
ATOM 1219 N N . GLU A 1 159 ? 9.800 1.270 -29.381 1.00 98.31 159 GLU A N 1
ATOM 1220 C CA . GLU A 1 159 ? 9.777 2.085 -30.600 1.00 98.31 159 GLU A CA 1
ATOM 1221 C C . GLU A 1 159 ? 11.193 2.492 -31.037 1.00 98.31 159 GLU A C 1
ATOM 1223 O O . GLU A 1 159 ? 11.571 2.262 -32.190 1.00 98.31 159 GLU A O 1
ATOM 1228 N N . ASP A 1 160 ? 12.011 3.006 -30.115 1.00 97.94 160 ASP A N 1
ATOM 1229 C CA . ASP A 1 160 ? 13.395 3.412 -30.392 1.00 97.94 160 ASP A CA 1
ATOM 1230 C C . ASP A 1 160 ? 14.281 2.233 -30.820 1.00 97.94 160 ASP A C 1
ATOM 1232 O O . ASP A 1 160 ? 15.097 2.356 -31.742 1.00 97.94 160 ASP A O 1
ATOM 1236 N N . ILE A 1 161 ? 14.131 1.071 -30.172 1.00 98.31 161 ILE A N 1
ATOM 1237 C CA . ILE A 1 161 ? 14.847 -0.151 -30.560 1.00 98.31 161 ILE A CA 1
ATOM 1238 C C . ILE A 1 161 ? 14.418 -0.574 -31.958 1.00 98.31 161 ILE A C 1
ATOM 1240 O O . ILE A 1 161 ? 15.285 -0.830 -32.786 1.00 98.31 161 ILE A O 1
ATOM 1244 N N . THR A 1 162 ? 13.117 -0.592 -32.247 1.00 97.75 162 THR A N 1
ATOM 1245 C CA . THR A 1 162 ? 12.613 -0.975 -33.572 1.00 97.75 162 THR A CA 1
ATOM 1246 C C . THR A 1 162 ? 13.149 -0.035 -34.653 1.00 97.75 162 THR A C 1
ATOM 1248 O O . THR A 1 162 ? 13.598 -0.490 -35.705 1.00 97.75 162 THR A O 1
ATOM 1251 N N . ALA A 1 163 ? 13.164 1.276 -34.395 1.00 96.44 163 ALA A N 1
ATOM 1252 C CA . ALA A 1 163 ? 13.744 2.253 -35.312 1.00 96.44 163 ALA A CA 1
ATOM 1253 C C . ALA A 1 163 ? 15.245 1.998 -35.530 1.00 96.44 163 ALA A C 1
ATOM 1255 O O . ALA A 1 163 ? 15.700 1.938 -36.670 1.00 96.44 163 ALA A O 1
ATOM 1256 N N . THR A 1 164 ? 15.993 1.760 -34.450 1.00 96.44 164 THR A N 1
ATOM 1257 C CA . THR A 1 164 ? 17.429 1.448 -34.512 1.00 96.44 164 THR A CA 1
ATOM 1258 C C . THR A 1 164 ? 17.697 0.146 -35.276 1.00 96.44 164 THR A C 1
ATOM 1260 O O . THR A 1 164 ? 18.642 0.064 -36.057 1.00 96.44 164 THR A O 1
ATOM 1263 N N . GLU A 1 165 ? 16.875 -0.885 -35.075 1.00 95.44 165 GLU A N 1
ATOM 1264 C CA . GLU A 1 165 ? 16.982 -2.164 -35.779 1.00 95.44 165 GLU A CA 1
ATOM 1265 C C . GLU A 1 165 ? 16.778 -1.990 -37.286 1.00 95.44 165 GLU A C 1
ATOM 1267 O O . GLU A 1 165 ? 17.566 -2.523 -38.072 1.00 95.44 165 GLU A O 1
ATOM 1272 N N . VAL A 1 166 ? 15.779 -1.198 -37.688 1.00 92.81 166 VAL A N 1
ATOM 1273 C CA . VAL A 1 166 ? 15.540 -0.853 -39.097 1.00 92.81 166 VAL A CA 1
ATOM 1274 C C . VAL A 1 166 ? 16.716 -0.062 -39.672 1.00 92.81 166 VAL A C 1
ATOM 1276 O O . VAL A 1 166 ? 17.206 -0.397 -40.749 1.00 92.81 166 VAL A O 1
ATOM 1279 N N . GLU A 1 167 ? 17.235 0.935 -38.951 1.00 91.00 167 GLU A N 1
ATOM 1280 C CA . GLU A 1 167 ? 18.397 1.704 -39.410 1.00 91.00 167 GLU A CA 1
ATOM 1281 C C . GLU A 1 167 ? 19.641 0.826 -39.594 1.00 91.00 167 GLU A C 1
ATOM 1283 O O . GLU A 1 167 ? 20.364 0.974 -40.582 1.00 91.00 167 GLU A O 1
ATOM 1288 N N . ILE A 1 168 ? 19.898 -0.111 -38.678 1.00 90.69 168 ILE A N 1
ATOM 1289 C CA . ILE A 1 168 ? 21.010 -1.060 -38.810 1.00 90.69 168 ILE A CA 1
ATOM 1290 C C . ILE A 1 168 ? 20.787 -1.967 -40.020 1.00 90.69 168 ILE A C 1
ATOM 1292 O O . ILE A 1 168 ? 21.725 -2.162 -40.796 1.00 90.69 168 ILE A O 1
ATOM 1296 N N . GLN A 1 169 ? 19.574 -2.494 -40.203 1.00 88.25 169 GLN A N 1
ATOM 1297 C CA . GLN A 1 169 ? 19.229 -3.366 -41.326 1.00 88.25 169 GLN A CA 1
ATOM 1298 C C . GLN A 1 169 ? 19.444 -2.671 -42.677 1.00 88.25 169 GLN A C 1
ATOM 1300 O O . GLN A 1 169 ? 20.081 -3.241 -43.562 1.00 88.25 169 GLN A O 1
ATOM 1305 N N . ASP A 1 170 ? 18.991 -1.427 -42.822 1.00 88.44 170 ASP A N 1
ATOM 1306 C CA . ASP A 1 170 ? 19.113 -0.673 -44.075 1.00 88.44 170 ASP A CA 1
ATOM 1307 C C . ASP A 1 170 ? 20.564 -0.283 -44.402 1.00 88.44 170 ASP A C 1
ATOM 1309 O O . ASP A 1 170 ? 20.936 -0.087 -45.569 1.00 88.44 170 ASP A O 1
ATOM 1313 N N . ASN A 1 171 ? 21.411 -0.171 -43.376 1.00 92.94 171 ASN A N 1
ATOM 1314 C CA . ASN A 1 171 ? 22.778 0.320 -43.510 1.00 92.94 171 ASN A CA 1
ATOM 1315 C C . ASN A 1 171 ? 23.851 -0.761 -43.348 1.00 92.94 171 ASN A C 1
ATOM 1317 O O . ASN A 1 171 ? 25.038 -0.433 -43.398 1.00 92.94 171 ASN A O 1
ATOM 1321 N N . THR A 1 172 ? 23.477 -2.037 -43.225 1.00 94.44 172 THR A N 1
ATOM 1322 C CA . THR A 1 172 ? 24.435 -3.116 -42.956 1.00 94.44 172 THR A CA 1
ATOM 1323 C C . THR A 1 172 ? 24.235 -4.322 -43.866 1.00 94.44 172 THR A C 1
ATOM 1325 O O . THR A 1 172 ? 23.124 -4.794 -44.069 1.00 94.44 172 THR A O 1
ATOM 1328 N N . ILE A 1 173 ? 25.334 -4.879 -44.380 1.00 95.69 173 ILE A N 1
ATOM 1329 C CA . ILE A 1 173 ? 25.354 -6.182 -45.057 1.00 95.69 173 ILE A CA 1
ATOM 1330 C C . ILE A 1 173 ? 26.080 -7.161 -44.127 1.00 95.69 173 ILE A C 1
ATOM 1332 O O . ILE A 1 173 ? 27.284 -6.999 -43.915 1.00 95.69 173 ILE A O 1
ATOM 1336 N N . PRO A 1 174 ? 25.409 -8.190 -43.579 1.00 92.44 174 PRO A N 1
ATOM 1337 C CA . PRO A 1 174 ? 25.870 -8.923 -42.392 1.00 92.44 174 PRO A CA 1
ATOM 1338 C C . PRO A 1 174 ? 27.094 -9.826 -42.613 1.00 92.44 174 PRO A C 1
ATOM 1340 O O . PRO A 1 174 ? 27.570 -10.470 -41.680 1.00 92.44 174 PRO A O 1
ATOM 1343 N N . GLY A 1 175 ? 27.614 -9.929 -43.840 1.00 92.12 175 GLY A N 1
ATOM 1344 C CA . GLY A 1 175 ? 28.785 -10.749 -44.113 1.00 92.12 175 GLY A CA 1
ATOM 1345 C C . GLY A 1 175 ? 28.785 -11.380 -45.491 1.00 92.12 175 GLY A C 1
ATOM 1346 O O . GLY A 1 175 ? 28.691 -10.698 -46.505 1.00 92.12 175 GLY A O 1
ATOM 1347 N N . SER A 1 176 ? 28.965 -12.701 -45.527 1.00 94.81 176 SER A N 1
ATOM 1348 C CA . SER A 1 176 ? 28.996 -13.446 -46.786 1.00 94.81 176 SER A CA 1
ATOM 1349 C C . SER A 1 176 ? 27.587 -13.791 -47.253 1.00 94.81 176 SER A C 1
ATOM 1351 O O . SER A 1 176 ? 26.779 -14.267 -46.461 1.00 94.81 176 SER A O 1
ATOM 1353 N N . GLY A 1 177 ? 27.315 -13.609 -48.538 1.00 95.94 177 GLY A N 1
ATOM 1354 C CA . GLY A 1 177 ? 26.004 -13.857 -49.118 1.00 95.94 177 GLY A CA 1
ATOM 1355 C C . GLY A 1 177 ? 25.875 -13.275 -50.518 1.00 95.94 177 GLY A C 1
ATOM 1356 O O . GLY A 1 177 ? 26.796 -12.634 -51.027 1.00 95.94 177 GLY A O 1
ATOM 1357 N N . LEU A 1 178 ? 24.718 -13.527 -51.119 1.00 97.00 178 LEU A N 1
ATOM 1358 C CA . LEU A 1 178 ? 24.242 -12.883 -52.333 1.00 97.00 178 LEU A CA 1
ATOM 1359 C C . LEU A 1 178 ? 23.007 -12.076 -51.935 1.00 97.00 178 LEU A C 1
ATOM 1361 O O . LEU A 1 178 ? 22.047 -12.666 -51.449 1.00 97.00 178 LEU A O 1
ATOM 1365 N N . PHE A 1 179 ? 23.058 -10.763 -52.119 1.00 97.31 179 PHE A N 1
ATOM 1366 C CA . PHE A 1 179 ? 22.026 -9.829 -51.680 1.00 97.31 179 PHE A CA 1
ATOM 1367 C C . PHE A 1 179 ? 21.438 -9.115 -52.892 1.00 97.31 179 PHE A C 1
ATOM 1369 O O . PHE A 1 179 ? 22.181 -8.517 -53.672 1.00 97.31 179 PHE A O 1
ATOM 1376 N N . LEU A 1 180 ? 20.124 -9.179 -53.070 1.00 97.31 180 LEU A N 1
ATOM 1377 C CA . LEU A 1 180 ? 19.405 -8.474 -54.123 1.00 97.31 180 LEU A CA 1
ATOM 1378 C C . LEU A 1 180 ? 19.385 -6.972 -53.836 1.00 97.31 180 LEU A C 1
ATOM 1380 O O . LEU A 1 180 ? 18.995 -6.523 -52.757 1.00 97.31 180 LEU A O 1
ATOM 1384 N N . VAL A 1 181 ? 19.800 -6.171 -54.813 1.00 96.56 181 VAL A N 1
ATOM 1385 C CA . VAL A 1 181 ? 19.841 -4.715 -54.649 1.00 96.56 181 VAL A CA 1
ATOM 1386 C C . VAL A 1 181 ? 18.434 -4.147 -54.824 1.00 96.56 181 VAL A C 1
ATOM 1388 O O . VAL A 1 181 ? 17.771 -4.392 -55.828 1.00 96.56 181 VAL A O 1
ATOM 1391 N N . GLY A 1 182 ? 17.982 -3.374 -53.839 1.00 92.31 182 GLY A N 1
ATOM 1392 C CA . GLY A 1 182 ? 16.623 -2.838 -53.754 1.00 92.31 182 GLY A CA 1
ATOM 1393 C C . GLY A 1 182 ? 15.613 -3.757 -53.058 1.00 92.31 182 GLY A C 1
ATOM 1394 O O . GLY A 1 182 ? 14.485 -3.321 -52.847 1.00 92.31 182 GLY A O 1
ATOM 1395 N N . GLU A 1 183 ? 16.006 -4.981 -52.690 1.00 93.25 183 GLU A N 1
ATOM 1396 C CA . GLU A 1 183 ? 15.184 -5.911 -51.900 1.00 93.25 183 GLU A CA 1
ATOM 1397 C C . GLU A 1 183 ? 15.887 -6.293 -50.592 1.00 93.25 183 GLU A C 1
ATOM 1399 O O . GLU A 1 183 ? 15.367 -5.994 -49.523 1.00 93.25 183 GLU A O 1
ATOM 1404 N N . ASP A 1 184 ? 17.093 -6.863 -50.667 1.00 94.94 184 ASP A N 1
ATOM 1405 C CA . ASP A 1 184 ? 17.863 -7.257 -49.481 1.00 94.94 184 ASP A CA 1
ATOM 1406 C C . ASP A 1 184 ? 18.765 -6.128 -48.963 1.00 94.94 184 ASP A C 1
ATOM 1408 O O . ASP A 1 184 ? 19.035 -6.051 -47.767 1.00 94.94 184 ASP A O 1
ATOM 1412 N N . ILE A 1 185 ? 19.281 -5.280 -49.862 1.00 95.56 185 ILE A N 1
ATOM 1413 C CA . ILE A 1 185 ? 20.188 -4.170 -49.531 1.00 95.56 185 ILE A CA 1
ATOM 1414 C C . ILE A 1 185 ? 19.877 -2.924 -50.365 1.00 95.56 185 ILE A C 1
ATOM 1416 O O . ILE A 1 185 ? 19.544 -3.013 -51.550 1.00 95.56 185 ILE A O 1
ATOM 1420 N N . ALA A 1 186 ? 20.034 -1.736 -49.784 1.00 94.25 186 ALA A N 1
ATOM 1421 C CA . ALA A 1 186 ? 19.874 -0.482 -50.513 1.00 94.25 186 ALA A CA 1
ATOM 1422 C C . ALA A 1 186 ? 21.087 -0.183 -51.426 1.00 94.25 186 ALA A C 1
ATOM 1424 O O . ALA A 1 186 ? 22.222 -0.547 -51.112 1.00 94.25 186 ALA A O 1
ATOM 1425 N N . PRO A 1 187 ? 20.909 0.534 -52.551 1.00 95.69 187 PRO A N 1
ATOM 1426 C CA . PRO A 1 187 ? 22.040 1.072 -53.298 1.00 95.69 187 PRO A CA 1
ATOM 1427 C C . PRO A 1 187 ? 22.763 2.148 -52.481 1.00 95.69 187 PRO A C 1
ATOM 1429 O O . PRO A 1 187 ? 22.149 2.949 -51.770 1.00 95.69 187 PRO A O 1
ATOM 1432 N N . GLY A 1 188 ? 24.082 2.221 -52.605 1.00 95.75 188 GLY A N 1
ATOM 1433 C CA . GLY A 1 188 ? 24.875 3.141 -51.803 1.00 95.75 188 GLY A CA 1
ATOM 1434 C C . GLY A 1 188 ? 26.359 2.832 -51.833 1.00 95.75 188 GLY A C 1
ATOM 1435 O O . GLY A 1 188 ? 26.820 1.933 -52.537 1.00 95.75 188 GLY A O 1
ATOM 1436 N N . GLN A 1 189 ? 27.119 3.607 -51.069 1.00 97.69 189 GLN A N 1
ATOM 1437 C CA . GLN A 1 189 ? 28.522 3.322 -50.832 1.00 97.69 189 GLN A CA 1
ATOM 1438 C C . GLN A 1 189 ? 28.649 2.535 -49.531 1.00 97.69 189 GLN A C 1
ATOM 1440 O O . GLN A 1 189 ? 28.125 2.954 -48.511 1.00 97.69 189 GLN A O 1
ATOM 1445 N N . TYR A 1 190 ? 29.334 1.402 -49.573 1.00 97.38 190 TYR A N 1
ATOM 1446 C CA . TYR A 1 190 ? 29.525 0.515 -48.434 1.00 97.38 190 TYR A CA 1
ATOM 1447 C C . TYR A 1 190 ? 31.010 0.320 -48.181 1.00 97.38 190 TYR A C 1
ATOM 1449 O O . TYR A 1 190 ? 31.795 0.174 -49.120 1.00 97.38 190 TYR A O 1
ATOM 1457 N N . ARG A 1 191 ? 31.398 0.294 -46.910 1.00 96.25 191 ARG A N 1
ATOM 1458 C CA . ARG A 1 191 ? 32.747 -0.028 -46.461 1.00 96.25 191 ARG A CA 1
ATOM 1459 C C . ARG A 1 191 ? 32.753 -1.408 -45.827 1.00 96.25 191 ARG A C 1
ATOM 1461 O O . ARG A 1 191 ? 32.075 -1.634 -44.833 1.00 96.25 191 ARG A O 1
ATOM 1468 N N . GLY A 1 192 ? 33.567 -2.295 -46.380 1.00 93.38 192 GLY A N 1
ATOM 1469 C CA . GLY A 1 192 ? 33.880 -3.589 -45.789 1.00 93.38 192 GLY A CA 1
ATOM 1470 C C . GLY A 1 192 ? 35.182 -3.504 -45.003 1.00 93.38 192 GLY A C 1
ATOM 1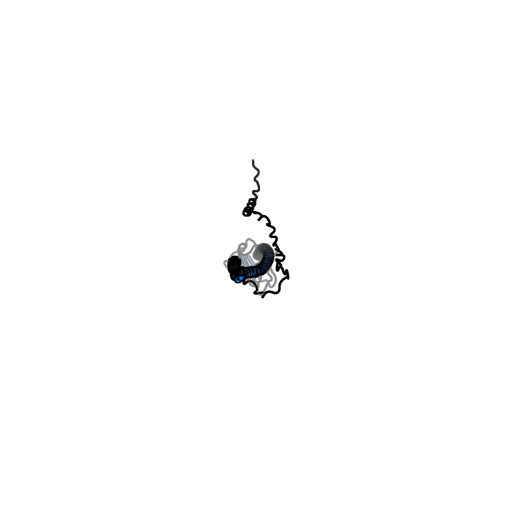471 O O . GLY A 1 192 ? 36.124 -2.810 -45.410 1.00 93.38 192 GLY A O 1
ATOM 1472 N N . GLY A 1 193 ? 35.261 -4.230 -43.888 1.00 85.12 193 GLY A N 1
ATOM 1473 C CA . GLY A 1 193 ? 36.494 -4.339 -43.100 1.00 85.12 193 GLY A CA 1
ATOM 1474 C C . GLY A 1 193 ? 37.647 -4.985 -43.875 1.00 85.12 193 GLY A C 1
ATOM 1475 O O . GLY A 1 193 ? 38.814 -4.710 -43.590 1.00 85.12 193 GLY A O 1
ATOM 1476 N N . GLY A 1 194 ? 37.319 -5.788 -44.894 1.00 78.25 194 GLY A N 1
ATOM 1477 C CA . GLY A 1 194 ? 38.274 -6.690 -45.525 1.00 78.25 194 GLY A CA 1
ATOM 1478 C C . GLY A 1 194 ? 38.597 -7.861 -44.595 1.00 78.25 194 GLY A C 1
ATOM 1479 O O . GLY A 1 194 ? 38.453 -7.778 -43.376 1.00 78.25 194 GLY A O 1
ATOM 1480 N N . GLY A 1 195 ? 39.008 -8.982 -45.173 1.00 76.81 195 GLY A N 1
ATOM 1481 C CA . GLY A 1 195 ? 39.251 -10.215 -44.433 1.00 76.81 195 GLY A CA 1
ATOM 1482 C C . GLY A 1 195 ? 40.028 -11.224 -45.265 1.00 76.81 195 GLY A C 1
ATOM 1483 O O . GLY A 1 195 ? 40.306 -10.989 -46.446 1.00 76.81 195 GLY A O 1
ATOM 1484 N N . ASP A 1 196 ? 40.394 -12.344 -44.645 1.00 78.50 196 ASP A N 1
ATOM 1485 C CA . ASP A 1 196 ? 41.089 -13.421 -45.341 1.00 78.50 196 ASP A CA 1
ATOM 1486 C C . ASP A 1 196 ? 40.203 -13.948 -46.475 1.00 78.50 196 ASP A C 1
ATOM 1488 O O . ASP A 1 196 ? 39.089 -14.419 -46.246 1.00 78.50 196 ASP A O 1
ATOM 1492 N N . MET A 1 197 ? 40.709 -13.872 -47.710 1.00 86.25 197 MET A N 1
ATOM 1493 C CA . MET A 1 197 ? 39.977 -14.258 -48.924 1.00 86.25 197 MET A CA 1
ATOM 1494 C C . MET A 1 197 ? 38.705 -13.428 -49.180 1.00 86.25 197 MET A C 1
ATOM 1496 O O . MET A 1 197 ? 37.741 -13.953 -49.738 1.00 86.25 197 MET A O 1
ATOM 1500 N N . CYS A 1 198 ? 38.700 -12.141 -48.804 1.00 94.38 198 CYS A N 1
ATOM 1501 C CA . CYS A 1 198 ? 37.609 -11.235 -49.159 1.00 94.38 198 CYS A CA 1
ATOM 1502 C C . CYS A 1 198 ? 37.440 -11.157 -50.679 1.00 94.38 198 CYS A C 1
ATOM 1504 O O . CYS A 1 198 ? 38.361 -10.790 -51.405 1.00 94.38 198 CYS A O 1
ATOM 1506 N N . TYR A 1 199 ? 36.243 -11.494 -51.138 1.00 95.31 199 TYR A N 1
ATOM 1507 C CA . TYR A 1 199 ? 35.777 -11.351 -52.504 1.00 95.31 199 TYR A CA 1
ATOM 1508 C C . TYR A 1 199 ? 34.457 -10.600 -52.495 1.00 95.31 199 TYR A C 1
ATOM 1510 O O . TYR A 1 199 ? 33.572 -10.931 -51.704 1.00 95.31 199 TYR A O 1
ATOM 1518 N N . TRP A 1 200 ? 34.291 -9.653 -53.409 1.00 97.44 200 TRP A N 1
ATOM 1519 C CA . TRP A 1 200 ? 32.987 -9.063 -53.678 1.00 97.44 200 TRP A CA 1
ATOM 1520 C C . TRP A 1 200 ? 32.735 -8.938 -55.176 1.00 97.44 200 TRP A C 1
ATOM 1522 O O . TRP A 1 200 ? 33.678 -8.800 -55.958 1.00 97.44 200 TRP A O 1
ATOM 1532 N N . ALA A 1 201 ? 31.464 -8.961 -55.569 1.00 97.88 201 ALA A N 1
ATOM 1533 C CA . ALA A 1 201 ? 31.023 -8.710 -56.930 1.00 97.88 201 ALA A CA 1
ATOM 1534 C C . ALA A 1 201 ? 29.699 -7.941 -56.961 1.00 97.88 201 ALA A C 1
ATOM 1536 O O . ALA A 1 201 ? 28.751 -8.270 -56.255 1.00 97.88 201 ALA A O 1
ATOM 1537 N N . ARG A 1 202 ? 29.627 -6.933 -57.827 1.00 98.56 202 ARG A N 1
ATOM 1538 C CA . ARG A 1 202 ? 28.385 -6.313 -58.291 1.00 98.56 202 ARG A CA 1
ATOM 1539 C C . ARG A 1 202 ? 27.923 -7.061 -59.533 1.00 98.56 202 ARG A C 1
ATOM 1541 O O . ARG A 1 202 ? 28.726 -7.269 -60.447 1.00 98.56 202 ARG A O 1
ATOM 1548 N N . LEU A 1 203 ? 26.655 -7.446 -59.574 1.00 98.38 203 LEU A N 1
ATOM 1549 C CA . LEU A 1 203 ? 26.120 -8.354 -60.582 1.00 98.38 203 LEU A CA 1
ATOM 1550 C C . LEU A 1 203 ? 24.934 -7.737 -61.331 1.00 98.38 203 LEU A C 1
ATOM 1552 O O . LEU A 1 203 ? 24.099 -7.063 -60.732 1.00 98.38 203 LEU A O 1
ATOM 1556 N N . SER A 1 204 ? 24.830 -8.001 -62.633 1.00 97.62 204 SER A N 1
ATOM 1557 C CA . SER A 1 204 ? 23.682 -7.667 -63.488 1.00 97.62 204 SER A CA 1
ATOM 1558 C C . SER A 1 204 ? 22.662 -8.804 -63.596 1.00 97.62 204 SER A C 1
ATOM 1560 O O . SER A 1 204 ? 21.649 -8.651 -64.272 1.00 97.62 204 SER A O 1
ATOM 1562 N N . GLY A 1 205 ? 22.923 -9.940 -62.947 1.00 94.44 205 GLY A N 1
ATOM 1563 C CA . GLY A 1 205 ? 22.060 -11.116 -62.912 1.00 94.44 205 GLY A CA 1
ATOM 1564 C C . GLY A 1 205 ? 22.497 -12.088 -61.814 1.00 94.44 205 GLY A C 1
ATOM 1565 O O . GLY A 1 205 ? 23.612 -12.005 -61.307 1.00 94.44 205 GLY A O 1
ATOM 1566 N N . THR A 1 206 ? 21.618 -13.010 -61.424 1.00 94.94 206 THR A N 1
ATOM 1567 C CA . THR A 1 206 ? 21.887 -14.030 -60.388 1.00 94.94 206 THR A CA 1
ATOM 1568 C C . THR A 1 206 ? 22.145 -15.423 -60.977 1.00 94.94 206 THR A C 1
ATOM 1570 O O . THR A 1 206 ? 22.112 -16.419 -60.257 1.00 94.94 206 THR A O 1
ATOM 1573 N N . GLY A 1 207 ? 22.405 -15.513 -62.289 1.00 90.62 207 GLY A N 1
ATOM 1574 C CA . GLY A 1 207 ? 22.582 -16.775 -63.016 1.00 90.62 207 GLY A CA 1
ATOM 1575 C C . GLY A 1 207 ? 23.907 -17.489 -62.735 1.00 90.62 207 GLY A C 1
ATOM 1576 O O . GLY A 1 207 ? 24.035 -18.679 -63.021 1.00 90.62 207 GLY A O 1
ATOM 1577 N N . GLY A 1 208 ? 24.882 -16.787 -62.147 1.00 87.56 208 GLY A N 1
ATOM 1578 C CA . GLY A 1 208 ? 26.213 -17.322 -61.848 1.00 87.56 208 GLY A CA 1
ATOM 1579 C C . GLY A 1 208 ? 27.133 -17.388 -63.070 1.00 87.56 208 GLY A C 1
ATOM 1580 O O . GLY A 1 208 ? 28.152 -18.082 -63.040 1.00 87.56 208 GLY A O 1
ATOM 1581 N N . GLU A 1 209 ? 26.784 -16.692 -64.154 1.00 92.06 209 GLU A N 1
ATOM 1582 C CA . GLU A 1 209 ? 27.591 -16.629 -65.367 1.00 92.06 209 GLU A CA 1
ATOM 1583 C C . GLU A 1 209 ? 28.665 -15.540 -65.258 1.00 92.06 209 GLU A C 1
ATOM 1585 O O . GLU A 1 209 ? 28.469 -14.501 -64.633 1.00 92.06 209 GLU A O 1
ATOM 1590 N N . LEU A 1 210 ? 29.802 -15.718 -65.940 1.00 90.75 210 LEU A N 1
ATOM 1591 C CA . LEU A 1 210 ? 30.838 -14.674 -65.990 1.00 90.75 210 LEU A CA 1
ATOM 1592 C C . LEU A 1 210 ? 30.332 -13.371 -66.632 1.00 90.75 210 LEU A C 1
ATOM 1594 O O . LEU A 1 210 ? 30.870 -12.306 -66.346 1.00 90.75 210 LEU A O 1
ATOM 1598 N N . GLY A 1 211 ? 29.318 -13.460 -67.499 1.00 93.25 211 GLY A N 1
ATOM 1599 C CA . GLY A 1 211 ? 28.682 -12.303 -68.130 1.00 93.25 211 GLY A CA 1
ATOM 1600 C C . GLY A 1 211 ? 27.810 -11.479 -67.181 1.00 93.25 211 GLY A C 1
ATOM 1601 O O . GLY A 1 211 ? 27.524 -10.329 -67.499 1.00 93.25 211 GLY A O 1
ATOM 1602 N N . ASP A 1 212 ? 27.437 -12.032 -66.023 1.00 95.19 212 ASP A N 1
ATOM 1603 C CA . ASP A 1 212 ? 26.640 -11.329 -65.018 1.00 95.19 212 ASP A CA 1
ATOM 1604 C C . ASP A 1 212 ? 27.492 -10.401 -64.140 1.00 95.19 212 ASP A C 1
ATOM 1606 O O . ASP A 1 212 ? 26.945 -9.617 -63.372 1.00 95.19 212 ASP A O 1
ATOM 1610 N N . ILE A 1 213 ? 28.825 -10.469 -64.211 1.00 97.50 213 ILE A N 1
ATOM 1611 C CA . ILE A 1 213 ? 29.710 -9.691 -63.337 1.00 97.50 213 ILE A CA 1
ATOM 1612 C C . ILE A 1 213 ? 29.903 -8.278 -63.907 1.00 97.50 213 ILE A C 1
ATOM 1614 O O . ILE A 1 213 ? 30.559 -8.094 -64.931 1.00 97.50 213 ILE A O 1
ATOM 1618 N N . ILE A 1 214 ? 29.384 -7.265 -63.204 1.00 98.00 214 ILE A N 1
ATOM 1619 C CA . ILE A 1 214 ? 29.580 -5.840 -63.527 1.00 98.00 214 ILE A CA 1
ATOM 1620 C C . ILE A 1 214 ? 30.972 -5.390 -63.076 1.00 98.00 214 ILE A C 1
ATOM 1622 O O . ILE A 1 214 ? 31.708 -4.746 -63.824 1.00 98.00 214 ILE A O 1
ATOM 1626 N N . ALA A 1 215 ? 31.316 -5.701 -61.827 1.00 97.88 215 ALA A N 1
ATOM 1627 C CA . ALA A 1 215 ? 32.602 -5.393 -61.218 1.00 97.88 215 ALA A CA 1
ATOM 1628 C C . ALA A 1 215 ? 32.860 -6.359 -60.065 1.00 97.88 215 ALA A C 1
ATOM 1630 O O . ALA A 1 215 ? 31.929 -6.716 -59.351 1.00 97.88 215 ALA A O 1
ATOM 1631 N N . ASN A 1 216 ? 34.109 -6.748 -59.850 1.00 96.94 216 ASN A N 1
ATOM 1632 C CA . ASN A 1 216 ? 34.508 -7.590 -58.732 1.00 96.94 216 ASN A CA 1
ATOM 1633 C C . ASN A 1 216 ? 35.931 -7.258 -58.285 1.00 96.94 216 ASN A C 1
ATOM 1635 O O . ASN A 1 216 ? 36.713 -6.707 -59.061 1.00 96.94 216 ASN A O 1
ATOM 1639 N N . ASP A 1 217 ? 36.275 -7.631 -57.056 1.00 95.75 217 ASP A N 1
ATOM 1640 C CA . ASP A 1 217 ? 37.636 -7.481 -56.540 1.00 95.75 217 ASP A CA 1
ATOM 1641 C C . ASP A 1 217 ? 37.954 -8.512 -55.443 1.00 95.75 217 ASP A C 1
ATOM 1643 O O . ASP A 1 217 ? 37.060 -9.155 -54.884 1.00 95.75 217 ASP A O 1
ATOM 1647 N N . LEU A 1 218 ? 39.247 -8.665 -55.152 1.00 94.62 218 LEU A N 1
ATOM 1648 C CA . LEU A 1 218 ? 39.812 -9.520 -54.105 1.00 94.62 218 LEU A CA 1
ATOM 1649 C C . LEU A 1 218 ? 40.717 -8.685 -53.179 1.00 94.62 218 LEU A C 1
ATOM 1651 O O . LEU A 1 218 ? 41.944 -8.841 -53.204 1.00 94.62 218 LEU A O 1
ATOM 1655 N N . PRO A 1 219 ? 40.154 -7.740 -52.405 1.00 92.81 219 PRO A N 1
ATOM 1656 C CA . PRO A 1 219 ? 40.961 -6.809 -51.632 1.00 92.81 219 PRO A CA 1
ATOM 1657 C C . PRO A 1 219 ? 41.657 -7.516 -50.462 1.00 92.81 219 PRO A C 1
ATOM 1659 O O . PRO A 1 219 ? 41.065 -8.312 -49.739 1.00 92.81 219 PRO A O 1
ATOM 1662 N N . SER A 1 220 ? 42.920 -7.162 -50.223 1.00 86.38 220 SER A N 1
ATOM 1663 C CA . SER A 1 220 ? 43.725 -7.689 -49.111 1.00 86.38 220 SER A CA 1
ATOM 1664 C C . SER A 1 220 ? 43.545 -6.918 -47.792 1.00 86.38 220 SER A C 1
ATOM 1666 O O . SER A 1 220 ? 44.355 -7.061 -46.880 1.00 86.38 220 SER A O 1
ATOM 1668 N N . GLY A 1 221 ? 42.552 -6.030 -47.708 1.00 87.94 221 GLY A N 1
ATOM 1669 C CA . GLY A 1 221 ? 42.309 -5.133 -46.578 1.00 87.94 221 GLY A CA 1
ATOM 1670 C C . GLY A 1 221 ? 40.988 -4.371 -46.740 1.00 87.94 221 GLY A C 1
ATOM 1671 O O . GLY A 1 221 ? 40.196 -4.732 -47.615 1.00 87.94 221 GLY A O 1
ATOM 1672 N N . PRO A 1 222 ? 40.737 -3.327 -45.926 1.00 92.25 222 PRO A N 1
ATOM 1673 C CA . PRO A 1 222 ? 39.491 -2.571 -45.983 1.00 92.25 222 PRO A CA 1
ATOM 1674 C C . PRO A 1 222 ? 39.197 -2.055 -47.387 1.00 92.25 222 PRO A C 1
ATOM 1676 O O . PRO A 1 222 ? 40.085 -1.538 -48.067 1.00 92.25 222 PRO A O 1
ATOM 1679 N N . THR A 1 223 ? 37.941 -2.160 -47.802 1.00 94.25 223 THR A N 1
ATOM 1680 C CA . THR A 1 223 ? 37.508 -1.813 -49.156 1.00 94.25 223 THR A CA 1
ATOM 1681 C C . THR A 1 223 ? 36.224 -0.997 -49.123 1.00 94.25 223 THR A C 1
ATOM 1683 O O . THR A 1 223 ? 35.475 -1.035 -48.146 1.00 94.25 223 THR A O 1
ATOM 1686 N N . VAL A 1 224 ? 35.991 -0.222 -50.178 1.00 96.19 224 VAL A N 1
ATOM 1687 C CA . VAL A 1 224 ? 34.792 0.598 -50.344 1.00 96.19 224 VAL A CA 1
ATOM 1688 C C . VAL A 1 224 ? 34.192 0.303 -51.709 1.00 96.19 224 VAL A C 1
ATOM 1690 O O . VAL A 1 224 ? 34.885 0.387 -52.722 1.00 96.19 224 VAL A O 1
ATOM 1693 N N . VAL A 1 225 ? 32.902 -0.021 -51.734 1.00 97.00 225 VAL A N 1
ATOM 1694 C CA . VAL A 1 225 ? 32.163 -0.370 -52.948 1.00 97.00 225 VAL A CA 1
ATOM 1695 C C . VAL A 1 225 ? 30.967 0.554 -53.088 1.00 97.00 225 VAL A C 1
ATOM 1697 O O . VAL A 1 225 ? 30.187 0.718 -52.158 1.00 97.00 225 VAL A O 1
ATOM 1700 N N . THR A 1 226 ? 30.796 1.141 -54.269 1.00 97.75 226 THR A N 1
ATOM 1701 C CA . THR A 1 226 ? 29.548 1.815 -54.636 1.00 97.75 226 THR A CA 1
ATOM 1702 C C . THR A 1 226 ? 28.666 0.833 -55.397 1.00 97.75 226 THR A C 1
ATOM 1704 O O . THR A 1 226 ? 28.974 0.496 -56.542 1.00 97.75 226 THR A O 1
ATOM 1707 N N . ILE A 1 227 ? 27.594 0.386 -54.748 1.00 97.69 227 ILE A N 1
ATOM 1708 C CA . ILE A 1 227 ? 26.531 -0.457 -55.299 1.00 97.69 227 ILE A CA 1
ATOM 1709 C C . ILE A 1 227 ? 25.510 0.471 -55.958 1.00 97.69 227 ILE A C 1
ATOM 1711 O O . ILE A 1 227 ? 24.967 1.372 -55.314 1.00 97.69 227 ILE A O 1
ATOM 1715 N N . ALA A 1 228 ? 25.287 0.301 -57.258 1.00 97.38 228 ALA A N 1
ATOM 1716 C CA . ALA A 1 228 ? 24.369 1.151 -58.006 1.00 97.38 228 ALA A CA 1
ATOM 1717 C C . ALA A 1 228 ? 22.940 0.609 -57.923 1.00 97.38 228 ALA A C 1
ATOM 17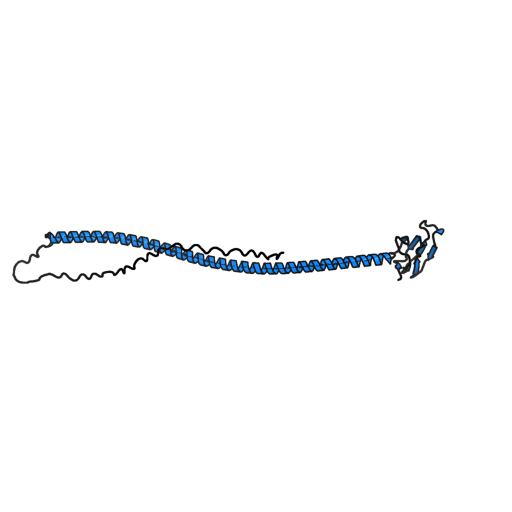19 O O . ALA A 1 228 ? 22.731 -0.596 -57.880 1.00 97.38 228 ALA A O 1
ATOM 1720 N N . ALA A 1 229 ? 21.946 1.494 -58.021 1.00 96.81 229 ALA A N 1
ATOM 1721 C CA . ALA A 1 229 ? 20.533 1.099 -58.072 1.00 96.81 229 ALA A CA 1
ATOM 1722 C C . ALA A 1 229 ? 20.172 0.224 -59.291 1.00 96.81 229 ALA A C 1
ATOM 1724 O O . ALA A 1 229 ? 19.099 -0.362 -59.326 1.00 96.81 229 ALA A O 1
ATOM 1725 N N . SER A 1 230 ? 21.040 0.175 -60.307 1.00 97.25 230 SER A N 1
ATOM 1726 C CA . SER A 1 230 ? 20.886 -0.673 -61.494 1.00 97.25 230 SER A CA 1
ATOM 1727 C C . SER A 1 230 ? 21.503 -2.063 -61.348 1.00 97.25 230 SER A C 1
ATOM 1729 O O . SER A 1 230 ? 21.365 -2.874 -62.260 1.00 97.25 230 SER A O 1
ATOM 1731 N N . ASP A 1 231 ? 22.260 -2.309 -60.279 1.00 98.31 231 ASP A N 1
ATOM 1732 C CA . ASP A 1 231 ? 22.789 -3.641 -60.010 1.00 98.31 231 ASP A CA 1
ATOM 1733 C C . ASP A 1 231 ? 21.626 -4.557 -59.630 1.00 98.31 231 ASP A C 1
ATOM 1735 O O . ASP A 1 231 ? 20.663 -4.117 -59.012 1.00 98.31 231 ASP A O 1
ATOM 1739 N N . VAL A 1 232 ? 21.705 -5.829 -60.005 1.00 98.12 232 VAL A N 1
ATOM 1740 C CA . VAL A 1 232 ? 20.700 -6.828 -59.623 1.00 98.12 232 VAL A CA 1
ATOM 1741 C C . VAL A 1 232 ? 21.054 -7.447 -58.278 1.00 98.12 232 VAL A C 1
ATOM 1743 O O . VAL A 1 232 ? 20.175 -7.656 -57.447 1.00 98.12 232 VAL A O 1
ATOM 1746 N N . ALA A 1 233 ? 22.336 -7.731 -58.042 1.00 98.00 233 ALA A N 1
ATOM 1747 C CA . ALA A 1 233 ? 22.784 -8.318 -56.787 1.00 98.00 233 ALA A CA 1
ATOM 1748 C C . ALA A 1 233 ? 24.208 -7.894 -56.410 1.00 98.00 233 ALA A C 1
ATOM 1750 O O . ALA A 1 233 ? 25.024 -7.538 -57.264 1.00 98.00 233 ALA A O 1
ATOM 1751 N N . PHE A 1 234 ? 24.509 -7.984 -55.120 1.00 98.12 234 PHE A N 1
ATOM 1752 C CA . PHE A 1 234 ? 25.845 -7.880 -54.555 1.00 98.12 234 PHE A CA 1
ATOM 1753 C C . PHE A 1 234 ? 26.222 -9.210 -53.908 1.00 98.12 234 PHE A C 1
ATOM 1755 O O . PHE A 1 234 ? 25.554 -9.683 -52.990 1.00 98.12 234 PHE A O 1
ATOM 1762 N N . GLU A 1 235 ? 27.294 -9.827 -54.389 1.00 97.44 235 GLU A N 1
ATOM 1763 C CA . GLU A 1 235 ? 27.884 -11.008 -53.772 1.00 97.44 235 GLU A CA 1
ATOM 1764 C C . GLU A 1 235 ? 29.090 -10.590 -52.936 1.00 97.44 235 GLU A C 1
ATOM 1766 O O . GLU A 1 235 ? 29.939 -9.827 -53.389 1.00 97.44 235 GLU A O 1
ATOM 1771 N N . THR A 1 236 ? 29.201 -11.118 -51.724 1.00 97.06 236 THR A N 1
ATOM 1772 C CA . THR A 1 236 ? 30.350 -10.908 -50.838 1.00 97.06 236 THR A CA 1
ATOM 1773 C C . THR A 1 236 ? 30.703 -12.221 -50.156 1.00 97.06 236 THR A C 1
ATOM 1775 O O . THR A 1 236 ? 29.825 -13.001 -49.784 1.00 97.06 236 THR A O 1
ATOM 1778 N N . LYS A 1 237 ? 31.996 -12.505 -50.004 1.00 95.19 237 LYS A N 1
ATOM 1779 C CA . LYS A 1 237 ? 32.527 -13.693 -49.324 1.00 95.19 237 LYS A CA 1
ATOM 1780 C C . LYS A 1 237 ? 33.771 -13.307 -48.547 1.00 95.19 237 LYS A C 1
ATOM 1782 O O . LYS A 1 237 ? 34.663 -12.693 -49.110 1.00 95.19 237 LYS A O 1
ATOM 1787 N N . GLY A 1 238 ? 33.844 -13.662 -47.267 1.00 92.88 238 GLY A N 1
ATOM 1788 C CA . GLY A 1 238 ? 35.049 -13.450 -46.450 1.00 92.88 238 GLY A CA 1
ATOM 1789 C C . GLY A 1 238 ? 35.411 -11.983 -46.165 1.00 92.88 238 GLY A C 1
ATOM 1790 O O . GLY A 1 238 ? 36.491 -11.718 -45.653 1.00 92.88 238 GLY A O 1
ATOM 1791 N N . CYS A 1 239 ? 34.534 -11.022 -46.476 1.00 93.31 239 CYS A N 1
ATOM 1792 C CA . CYS A 1 239 ? 34.810 -9.588 -46.308 1.00 93.31 239 CYS A CA 1
ATOM 1793 C C . CYS A 1 239 ? 34.415 -9.011 -44.942 1.00 93.31 239 CYS A C 1
ATOM 1795 O O . CYS A 1 239 ? 34.697 -7.842 -44.673 1.00 93.31 239 CYS A O 1
ATOM 1797 N N . GLY A 1 240 ? 33.790 -9.832 -44.091 1.00 90.62 240 GLY A N 1
ATOM 1798 C CA . GLY A 1 240 ? 33.127 -9.371 -42.875 1.00 90.62 240 GLY A CA 1
ATOM 1799 C C . GLY A 1 240 ? 31.862 -8.572 -43.185 1.00 90.62 240 GLY A C 1
ATOM 1800 O O . GLY A 1 240 ? 31.372 -8.582 -44.315 1.00 90.62 240 GLY A O 1
ATOM 1801 N N . GLU A 1 241 ? 31.337 -7.915 -42.160 1.00 94.19 241 GLU A N 1
ATOM 1802 C CA . GLU A 1 241 ? 30.204 -7.001 -42.275 1.00 94.19 241 GLU A CA 1
ATOM 1803 C C . GLU A 1 241 ? 30.566 -5.777 -43.134 1.00 94.19 241 GLU A C 1
ATOM 1805 O O . GLU A 1 241 ? 31.700 -5.282 -43.095 1.00 94.19 241 GLU A O 1
ATOM 1810 N N . TRP A 1 242 ? 29.596 -5.295 -43.910 1.00 96.00 242 TRP A N 1
ATOM 1811 C CA . TRP A 1 242 ? 29.701 -4.036 -44.638 1.00 96.00 242 TRP A CA 1
ATOM 1812 C C . TRP A 1 242 ? 28.789 -2.995 -44.017 1.00 96.00 242 TRP A C 1
ATOM 1814 O O . TRP A 1 242 ? 27.601 -3.250 -43.861 1.00 96.00 242 TRP A O 1
ATOM 1824 N N . THR A 1 243 ? 29.316 -1.802 -43.766 1.00 96.44 243 THR A N 1
ATOM 1825 C CA . THR A 1 243 ? 28.538 -0.666 -43.262 1.00 96.44 243 THR A CA 1
ATOM 1826 C C . THR A 1 243 ? 28.390 0.373 -44.363 1.00 96.44 243 THR A C 1
ATOM 1828 O O . THR A 1 243 ? 29.372 0.723 -45.029 1.00 96.44 243 THR A O 1
ATOM 1831 N N . ARG A 1 244 ? 27.175 0.872 -44.578 1.00 95.81 244 ARG A N 1
ATOM 1832 C CA . ARG A 1 244 ? 26.910 1.971 -45.503 1.00 95.81 244 ARG A CA 1
ATOM 1833 C C . ARG A 1 244 ? 27.621 3.228 -45.008 1.00 95.81 244 ARG A C 1
ATOM 1835 O O . ARG A 1 244 ? 27.637 3.523 -43.818 1.00 95.81 244 ARG A O 1
ATOM 1842 N N . LEU A 1 245 ? 28.251 3.943 -45.926 1.00 93.88 245 LEU A N 1
ATOM 1843 C CA . LEU A 1 245 ? 28.821 5.256 -45.673 1.00 93.88 245 LEU A CA 1
ATOM 1844 C C . LEU A 1 245 ? 27.736 6.299 -45.946 1.00 93.88 245 LEU A C 1
ATOM 1846 O O . LEU A 1 245 ? 27.139 6.277 -47.026 1.00 93.88 245 LEU A O 1
ATOM 1850 N N . GLU A 1 246 ? 27.488 7.163 -44.962 1.00 73.88 246 GLU A N 1
ATOM 1851 C CA . GLU A 1 246 ? 26.611 8.336 -45.087 1.00 73.88 246 GLU A CA 1
ATOM 1852 C C . GLU A 1 246 ? 27.204 9.413 -46.008 1.00 73.88 246 GLU A C 1
ATOM 1854 O O . GLU A 1 246 ? 28.436 9.656 -45.945 1.00 73.88 246 GLU A O 1
#

InterPro domains:
  IPR022711 Ribonuclease Y, N-terminal [PF12072] (37-165)
  IPR059835 Rv1352-like, extracellular domain [PF27111] (172-243)

Organism: NCBI:txid2650750

pLDDT: mean 84.06, std 20.76, range [34.72, 98.81]

Foldseek 3Di:
DDDDDDDPPPPPPDDPDDDDPPPPPPPVPPPVPDDPPDPDDDDDDPDPDDDDDDPPPPPPPCPDPVNVVVVVVVVVVVVVVVVVVVVVVVVVVVVVVVVVVVVVVVVVVVVVVVVVVVVVVVVVVVVVVVVVVVVVVVVVVVVVVVVVVVVVVVVVVVVVVVVVVVVCQAFKDAAFDKAFDPPRYDFAKKKFQAFDQKKKFFFQDPPPDPVRTPDMDRDRGIDIDGHDSNTGIMGIHGRGMIGGDD

Secondary structure (DSSP, 8-state):
----------PPPPPPPPPPP--------------------------------S------GGGSHHHHHHHHHHHHHHHHHHHHHHHHHHHHHHHHHHHHHHHHHHHHHHHHHHHHHHHHHHHHHHHHHHHHHHHHHHHHHHHHHHHHHHHHHHHHHHHHHHHHHHHHHHHEE-SSEEEEBTTTB-SEEEEE---TT-EEEEES-SS--GGGEEEEE--SS-EEEEE-TT-SEEEEESS--EEE--

Radius of gyration: 63.99 Å; chains: 1; bounding box: 108×44×182 Å